Protein AF-A0A7S4DU84-F1 (afdb_monomer_lite)

pLDDT: mean 77.29, std 24.16, range [27.94, 98.75]

Secondary structure (DSSP, 8-state):
----EEE---SS--TT--SS-TTTT-S-BTTBSS-HHHHHHHHHHHH-TTT-S-EEEEE-SSS--HHHHHHHTT-TTEEEEEEEEE-TT-TT--SS----TTEEEEEEETT--HHHHHHHHHHHHHHHHHH--SEEEEEE--TTSTT-TTSTT--SS-SSGGG-----TT--------S-EEEEEEE--

Structure (mmCIF, N/CA/C/O backbone):
data_AF-A0A7S4DU84-F1
#
_entry.id   AF-A0A7S4DU84-F1
#
loop_
_atom_site.group_PDB
_atom_site.id
_atom_site.type_symbol
_atom_site.label_atom_id
_atom_site.label_alt_id
_atom_site.label_comp_id
_atom_site.label_asym_id
_atom_site.label_entity_id
_atom_site.label_seq_id
_atom_site.pdbx_PDB_ins_code
_atom_site.Cartn_x
_atom_site.Cartn_y
_atom_site.Cartn_z
_atom_site.occupancy
_atom_site.B_iso_or_equiv
_atom_site.auth_seq_id
_atom_site.auth_comp_id
_atom_site.auth_asym_id
_atom_site.auth_atom_id
_atom_site.pdbx_PDB_model_num
ATOM 1 N N . SER A 1 1 ? 3.989 0.111 30.554 1.00 46.06 1 SER A N 1
ATOM 2 C CA . SER A 1 1 ? 4.826 0.319 29.357 1.00 46.06 1 SER A CA 1
ATOM 3 C C . SER A 1 1 ? 4.033 -0.153 28.150 1.00 46.06 1 SER A C 1
ATOM 5 O O . SER A 1 1 ? 3.681 -1.321 28.091 1.00 46.06 1 SER A O 1
ATOM 7 N N . GLY A 1 2 ? 3.628 0.756 27.261 1.00 57.88 2 GLY A N 1
ATOM 8 C CA . GLY A 1 2 ? 2.890 0.400 26.045 1.00 57.88 2 GLY A CA 1
ATOM 9 C C . GLY A 1 2 ? 3.852 0.297 24.869 1.00 57.88 2 GLY A C 1
ATOM 10 O O . GLY A 1 2 ? 4.659 1.202 24.670 1.00 57.88 2 GLY A O 1
ATOM 11 N N . VAL A 1 3 ? 3.793 -0.801 24.120 1.00 57.16 3 VAL A N 1
ATOM 12 C CA . VAL A 1 3 ? 4.466 -0.911 22.822 1.00 57.16 3 VAL A CA 1
ATOM 13 C C . VAL A 1 3 ? 3.779 0.066 21.864 1.00 57.16 3 VAL A C 1
ATOM 15 O O . VAL A 1 3 ? 2.562 0.016 21.715 1.00 57.16 3 VAL A O 1
ATOM 18 N N . VAL A 1 4 ? 4.541 0.985 21.266 1.00 82.62 4 VAL A N 1
ATOM 19 C CA . VAL A 1 4 ? 4.014 2.032 20.362 1.00 82.62 4 VAL A CA 1
ATOM 20 C C . VAL A 1 4 ? 4.083 1.637 18.885 1.00 82.62 4 VAL A C 1
ATOM 22 O O . VAL A 1 4 ? 3.390 2.220 18.054 1.00 82.62 4 VAL A O 1
ATOM 25 N N . ASN A 1 5 ? 4.923 0.653 18.563 1.00 82.56 5 ASN A N 1
ATOM 26 C CA . ASN A 1 5 ? 5.099 0.087 17.235 1.00 82.56 5 ASN A CA 1
ATOM 27 C C . ASN A 1 5 ? 5.611 -1.360 17.318 1.00 82.56 5 ASN A C 1
ATOM 29 O O . ASN A 1 5 ? 6.203 -1.762 18.318 1.00 82.56 5 ASN A O 1
ATOM 33 N N . ALA A 1 6 ? 5.375 -2.142 16.269 1.00 86.00 6 ALA A N 1
ATOM 34 C CA . ALA A 1 6 ? 5.849 -3.516 16.148 1.00 86.00 6 ALA A CA 1
ATOM 35 C C . ALA A 1 6 ? 6.381 -3.781 14.738 1.00 86.00 6 ALA A C 1
ATOM 37 O O . ALA A 1 6 ? 5.896 -3.194 13.772 1.00 86.00 6 ALA A O 1
ATOM 38 N N . TYR A 1 7 ? 7.353 -4.686 14.639 1.00 85.06 7 TYR A N 1
ATOM 39 C CA . TYR A 1 7 ? 7.921 -5.174 13.386 1.00 85.06 7 TYR A CA 1
ATOM 40 C C . TYR A 1 7 ? 7.866 -6.704 13.389 1.00 85.06 7 TYR A C 1
ATOM 42 O O . TYR A 1 7 ? 8.205 -7.330 14.396 1.00 85.06 7 TYR A O 1
ATOM 50 N N . CYS A 1 8 ? 7.406 -7.307 12.297 1.00 85.06 8 CYS A N 1
ATOM 51 C CA . CYS A 1 8 ? 7.120 -8.733 12.201 1.00 85.06 8 CYS A CA 1
ATOM 52 C C . CYS A 1 8 ? 7.924 -9.359 11.060 1.00 85.06 8 CYS A C 1
ATOM 54 O O . CYS A 1 8 ? 7.629 -9.128 9.890 1.00 85.06 8 CYS A O 1
ATOM 56 N N . LEU A 1 9 ? 8.910 -10.194 11.412 1.00 86.50 9 LEU A N 1
ATOM 57 C CA . LEU A 1 9 ? 9.727 -10.923 10.439 1.00 86.50 9 LEU A CA 1
ATOM 58 C C . LEU A 1 9 ? 8.984 -12.161 9.918 1.00 86.50 9 LEU A C 1
ATOM 60 O O . LEU A 1 9 ? 9.168 -13.264 10.432 1.00 86.50 9 LEU A O 1
ATOM 64 N N . LEU A 1 10 ? 8.089 -11.973 8.946 1.00 83.12 10 LEU A N 1
ATOM 65 C CA . LEU A 1 10 ? 7.213 -13.032 8.439 1.00 83.12 10 LEU A CA 1
ATOM 66 C C . LEU A 1 10 ? 7.700 -13.603 7.105 1.00 83.12 10 LEU A C 1
ATOM 68 O O . LEU A 1 10 ? 8.100 -12.875 6.201 1.00 83.12 10 LEU A O 1
ATOM 72 N N . ARG A 1 11 ? 7.593 -14.928 6.975 1.00 87.31 11 ARG A N 1
ATOM 73 C CA . ARG A 1 11 ? 7.708 -15.662 5.712 1.00 87.31 11 ARG A CA 1
ATOM 74 C C . ARG A 1 11 ? 6.687 -16.807 5.731 1.00 87.31 11 ARG A C 1
ATOM 76 O O . ARG A 1 11 ? 6.665 -17.536 6.725 1.00 87.31 11 ARG A O 1
ATOM 83 N N . PRO A 1 12 ? 5.874 -17.009 4.677 1.00 89.38 12 PRO A N 1
ATOM 84 C CA . PRO A 1 12 ? 5.869 -16.320 3.371 1.00 89.38 12 PRO A CA 1
ATOM 85 C C . PRO A 1 12 ? 5.364 -14.852 3.400 1.00 89.38 12 PRO A C 1
ATOM 87 O O . PRO A 1 12 ? 4.722 -14.465 4.382 1.00 89.38 12 PRO A O 1
ATOM 90 N N . PRO A 1 13 ? 5.660 -14.037 2.356 1.00 91.38 13 PRO A N 1
ATOM 91 C CA . PRO A 1 13 ? 5.109 -12.682 2.179 1.00 91.38 13 PRO A CA 1
ATOM 92 C C . PRO A 1 13 ? 3.599 -12.711 1.871 1.00 91.38 13 PRO A C 1
ATOM 94 O O . PRO A 1 13 ? 2.999 -13.789 1.819 1.00 91.38 13 PRO A O 1
ATOM 97 N N . GLY A 1 14 ? 2.972 -11.538 1.695 1.00 92.75 14 GLY A N 1
ATOM 98 C CA . GLY A 1 14 ? 1.516 -11.446 1.559 1.00 92.75 14 GLY A CA 1
ATOM 99 C C . GLY A 1 14 ? 0.909 -10.454 0.563 1.00 92.75 14 GLY A C 1
ATOM 100 O O . GLY A 1 14 ? -0.208 -10.708 0.122 1.00 92.75 14 GLY A O 1
ATOM 101 N N . HIS A 1 15 ? 1.565 -9.354 0.184 1.00 94.31 15 HIS A N 1
ATOM 102 C CA . HIS A 1 15 ? 0.877 -8.246 -0.513 1.00 94.31 15 HIS A CA 1
ATOM 103 C C . HIS A 1 15 ? 0.336 -8.555 -1.933 1.00 94.31 15 HIS A C 1
ATOM 105 O O . HIS A 1 15 ? -0.503 -7.811 -2.443 1.00 94.31 15 HIS A O 1
ATOM 111 N N . HIS A 1 16 ? 0.743 -9.673 -2.546 1.00 93.56 16 HIS A N 1
ATOM 112 C CA . HIS A 1 16 ? 0.217 -10.153 -3.831 1.00 93.56 16 HIS A CA 1
ATOM 113 C C . HIS A 1 16 ? -0.979 -11.109 -3.701 1.00 93.56 16 HIS A C 1
ATOM 115 O O . HIS A 1 16 ? -1.623 -11.415 -4.703 1.00 93.56 16 HIS A O 1
ATOM 121 N N . ALA A 1 17 ? -1.285 -11.601 -2.495 1.00 93.44 17 ALA A N 1
ATOM 122 C CA . ALA A 1 17 ? -2.428 -12.482 -2.271 1.00 93.44 17 ALA A CA 1
ATOM 123 C C . ALA A 1 17 ? -3.723 -11.655 -2.210 1.00 93.44 17 ALA A C 1
ATOM 125 O O . ALA A 1 17 ? -3.859 -10.761 -1.369 1.00 93.44 17 ALA A O 1
ATOM 126 N N . GLY A 1 18 ? -4.659 -11.959 -3.106 1.00 90.81 18 GLY A N 1
ATOM 127 C CA . GLY A 1 18 ? -5.955 -11.298 -3.247 1.00 90.81 18 GLY A CA 1
ATOM 128 C C . GLY A 1 18 ? -7.034 -12.310 -3.649 1.00 90.81 18 GLY A C 1
ATOM 129 O O . GLY A 1 18 ? -6.699 -13.422 -4.052 1.00 90.81 18 GLY A O 1
ATOM 130 N N . PRO A 1 19 ? -8.326 -11.978 -3.495 1.00 87.44 19 PRO A N 1
ATOM 131 C CA . PRO A 1 19 ? -9.419 -12.939 -3.632 1.00 87.44 19 PRO A CA 1
ATOM 132 C C . PRO A 1 19 ? -9.608 -13.532 -5.034 1.00 87.44 19 PRO A C 1
ATOM 134 O O . PRO A 1 19 ? -10.145 -14.629 -5.112 1.00 87.44 19 PRO A O 1
ATOM 137 N N . ASN A 1 20 ? -9.221 -12.843 -6.114 1.00 82.25 20 ASN A N 1
ATOM 138 C CA . ASN A 1 20 ? -9.364 -13.363 -7.484 1.00 82.25 20 ASN A CA 1
ATOM 139 C C . ASN A 1 20 ? -8.067 -13.285 -8.296 1.00 82.25 20 ASN A C 1
ATOM 141 O O . ASN A 1 20 ? -8.040 -13.683 -9.463 1.00 82.25 20 ASN A O 1
ATOM 145 N N . GLY A 1 21 ? -6.987 -12.748 -7.724 1.00 71.75 21 GLY A N 1
ATOM 146 C CA . GLY A 1 21 ? -5.683 -12.807 -8.358 1.00 71.75 21 GLY A CA 1
ATOM 147 C C . GLY A 1 21 ? -5.603 -12.015 -9.663 1.00 71.75 21 GLY A C 1
ATOM 148 O O . GLY A 1 21 ? -5.228 -12.561 -10.703 1.00 71.75 21 GLY A O 1
ATOM 149 N N . ARG A 1 22 ? -5.910 -10.718 -9.606 1.00 66.38 22 ARG A N 1
ATOM 150 C CA . ARG A 1 22 ? -6.126 -9.821 -10.762 1.00 66.38 22 ARG A CA 1
ATOM 151 C C . ARG A 1 22 ? -5.142 -9.873 -11.934 1.00 66.38 22 ARG A C 1
ATOM 153 O O . ARG A 1 22 ? -5.538 -9.517 -13.035 1.00 66.38 22 ARG A O 1
ATOM 160 N N . VAL A 1 23 ? -3.898 -10.297 -11.733 1.00 63.94 23 VAL A N 1
ATOM 161 C CA . VAL A 1 23 ? -2.887 -10.296 -12.803 1.00 63.94 23 VAL A CA 1
ATOM 162 C C . VAL A 1 23 ? -2.821 -11.624 -13.568 1.00 63.94 23 VAL A C 1
ATOM 164 O O . VAL A 1 23 ? -2.563 -11.629 -14.767 1.00 63.94 23 VAL A O 1
ATOM 167 N N . TRP A 1 24 ? -3.111 -12.753 -12.913 1.00 66.06 24 TRP A N 1
ATOM 168 C CA . TRP A 1 24 ? -2.896 -14.091 -13.488 1.00 66.06 24 TRP A CA 1
ATOM 169 C C . TRP A 1 24 ? -4.034 -15.091 -13.230 1.00 66.06 24 TRP A C 1
ATOM 171 O O . TRP A 1 24 ? -3.898 -16.267 -13.558 1.00 66.06 24 TRP A O 1
ATOM 181 N N . GLY A 1 25 ? -5.153 -14.651 -12.645 1.00 65.62 25 GLY A N 1
ATOM 182 C CA . GLY A 1 25 ? -6.336 -15.485 -12.395 1.00 65.62 25 GLY A CA 1
ATOM 183 C C . GLY A 1 25 ? -6.134 -16.597 -11.360 1.00 65.62 25 GLY A C 1
ATOM 184 O O . GLY A 1 25 ? -6.908 -17.550 -11.339 1.00 65.62 25 GLY A O 1
ATOM 185 N N . GLY A 1 26 ? -5.081 -16.509 -10.539 1.00 66.75 26 GLY A N 1
ATOM 186 C CA . GLY A 1 26 ? -4.826 -17.420 -9.422 1.00 66.75 26 GLY A CA 1
ATOM 187 C C . GLY A 1 26 ? -4.838 -16.688 -8.082 1.00 66.75 26 GLY A C 1
ATOM 188 O O . GLY A 1 26 ? -4.190 -15.649 -7.955 1.00 66.75 26 GLY A O 1
ATOM 189 N N . ASP A 1 27 ? -5.516 -17.264 -7.087 1.00 68.19 27 ASP A N 1
ATOM 190 C CA . ASP A 1 27 ? -5.737 -16.696 -5.740 1.00 68.19 27 ASP A CA 1
ATOM 191 C C . ASP A 1 27 ? -4.438 -16.426 -4.945 1.00 68.19 27 ASP A C 1
ATOM 193 O O . ASP A 1 27 ? -4.426 -15.692 -3.957 1.00 68.19 27 ASP A O 1
ATOM 197 N N . THR A 1 28 ? -3.315 -17.009 -5.377 1.00 75.69 28 THR A N 1
ATOM 198 C CA . THR A 1 28 ? -1.980 -16.812 -4.790 1.00 75.69 28 THR A CA 1
ATOM 199 C C . THR A 1 28 ? -0.978 -16.423 -5.867 1.00 75.69 28 THR A C 1
ATOM 201 O O . THR A 1 28 ? -0.880 -17.110 -6.886 1.00 75.69 28 THR A O 1
ATOM 204 N N . GLN A 1 29 ? -0.201 -15.360 -5.644 1.00 81.75 29 GLN A N 1
ATOM 205 C CA . GLN A 1 29 ? 0.777 -14.835 -6.609 1.00 81.75 29 GLN A CA 1
ATOM 206 C C . GLN A 1 29 ? 2.022 -14.309 -5.897 1.00 81.75 29 GLN A C 1
ATOM 208 O O . GLN A 1 29 ? 1.976 -14.059 -4.696 1.00 81.75 29 GLN A O 1
ATOM 213 N N . GLY A 1 30 ? 3.144 -14.163 -6.612 1.00 83.44 30 GLY A N 1
ATOM 214 C CA . GLY A 1 30 ? 4.368 -13.547 -6.076 1.00 83.44 30 GLY A CA 1
ATOM 215 C C . GLY A 1 30 ? 4.815 -14.121 -4.726 1.00 83.44 30 GLY A C 1
ATOM 216 O O . GLY A 1 30 ? 5.081 -13.378 -3.789 1.00 83.44 30 GLY A O 1
ATOM 217 N N . PHE A 1 31 ? 4.803 -15.453 -4.589 1.00 88.12 31 PHE A N 1
ATOM 218 C CA . PHE A 1 31 ? 5.150 -16.180 -3.353 1.00 88.12 31 PHE A CA 1
ATOM 219 C C . PHE A 1 31 ? 4.231 -15.925 -2.138 1.00 88.12 31 PHE A C 1
ATOM 221 O O . PHE A 1 31 ? 4.517 -16.411 -1.041 1.00 88.12 31 PHE A O 1
ATOM 228 N N . CYS A 1 32 ? 3.125 -15.202 -2.324 1.00 90.31 32 CYS A N 1
ATOM 229 C CA . CYS A 1 32 ? 2.172 -14.847 -1.281 1.00 90.31 32 CYS A CA 1
ATOM 230 C C . CYS A 1 32 ? 1.018 -15.857 -1.222 1.00 90.31 32 CYS A C 1
ATOM 232 O O . CYS A 1 32 ? 0.275 -16.012 -2.190 1.00 90.31 32 CYS A O 1
ATOM 234 N N . PHE A 1 33 ? 0.840 -16.504 -0.067 1.00 89.31 33 PHE A N 1
ATOM 235 C CA . PHE A 1 33 ? -0.276 -17.434 0.185 1.00 89.31 33 PHE A CA 1
ATOM 236 C C . PHE A 1 33 ? -1.432 -16.768 0.935 1.00 89.31 33 PHE A C 1
ATOM 238 O O . PHE A 1 33 ? -2.595 -17.055 0.676 1.00 89.31 33 PHE A O 1
ATOM 245 N N . PHE A 1 34 ? -1.103 -15.873 1.866 1.00 91.88 34 PHE A N 1
ATOM 246 C CA . PHE A 1 34 ? -2.058 -15.095 2.645 1.00 91.88 34 PHE A CA 1
ATOM 247 C C . PHE A 1 34 ? -1.588 -13.652 2.707 1.00 91.88 34 PHE A C 1
ATOM 249 O O . PHE A 1 34 ? -0.398 -13.395 2.875 1.00 91.88 34 PHE A O 1
ATOM 256 N N . ASN A 1 35 ? -2.519 -12.704 2.645 1.00 94.69 35 ASN A N 1
ATOM 257 C CA . ASN A 1 35 ? -2.175 -11.298 2.777 1.00 94.69 35 ASN A CA 1
ATOM 258 C C . ASN A 1 35 ? -2.037 -10.912 4.257 1.00 94.69 35 ASN A C 1
ATOM 260 O O . ASN A 1 35 ? -3.003 -10.505 4.903 1.00 94.69 35 ASN A O 1
ATOM 264 N N . ASN A 1 36 ? -0.825 -11.081 4.798 1.00 95.12 36 ASN A N 1
ATOM 265 C CA . ASN A 1 36 ? -0.501 -10.845 6.211 1.00 95.12 36 ASN A CA 1
ATOM 266 C C . ASN A 1 36 ? -0.986 -9.472 6.705 1.00 95.12 36 ASN A C 1
ATOM 268 O O . ASN A 1 36 ? -1.620 -9.371 7.758 1.00 95.12 36 ASN A O 1
ATOM 272 N N . VAL A 1 37 ? -0.706 -8.419 5.931 1.00 96.69 37 VAL A N 1
ATOM 273 C CA . VAL A 1 37 ? -1.043 -7.038 6.293 1.00 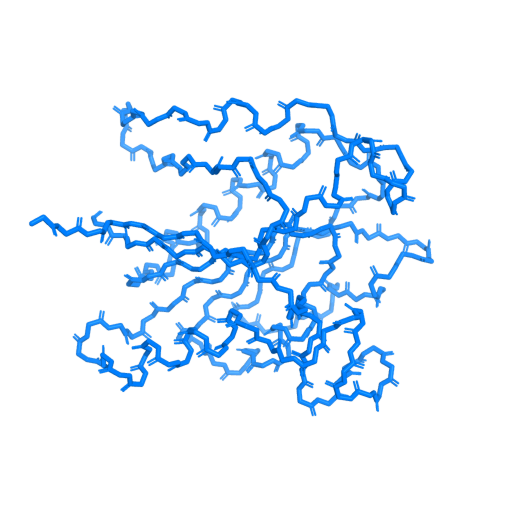96.69 37 VAL A CA 1
ATOM 274 C C . VAL A 1 37 ? -2.546 -6.792 6.191 1.00 96.69 37 VAL A C 1
ATOM 276 O O . VAL A 1 37 ? -3.126 -6.229 7.120 1.00 96.69 37 VAL A O 1
ATOM 279 N N . ALA A 1 38 ? -3.207 -7.276 5.136 1.00 96.62 38 ALA A N 1
ATOM 280 C CA . ALA A 1 38 ? -4.656 -7.145 5.010 1.00 96.62 38 ALA A CA 1
ATOM 281 C C . ALA A 1 38 ? -5.407 -7.868 6.140 1.00 96.62 38 ALA A C 1
ATOM 283 O O . ALA A 1 38 ? -6.341 -7.313 6.725 1.00 96.62 38 ALA A O 1
ATOM 284 N N . ILE A 1 39 ? -4.966 -9.078 6.501 1.00 97.12 39 ILE A N 1
ATOM 285 C CA . ILE A 1 39 ? -5.522 -9.843 7.625 1.00 97.12 39 ILE A CA 1
ATOM 286 C C . ILE A 1 39 ? -5.339 -9.070 8.933 1.00 97.12 39 ILE A C 1
ATOM 288 O O . ILE A 1 39 ? -6.296 -8.934 9.696 1.00 97.12 39 ILE A O 1
ATOM 292 N N . ALA A 1 40 ? -4.146 -8.526 9.189 1.00 97.25 40 ALA A N 1
ATOM 293 C CA . ALA A 1 40 ? -3.878 -7.745 10.394 1.00 97.25 40 ALA A CA 1
ATOM 294 C C . ALA A 1 40 ? -4.748 -6.478 10.470 1.00 97.25 40 ALA A C 1
ATOM 296 O O . ALA A 1 40 ? -5.316 -6.193 11.527 1.00 97.25 40 ALA A O 1
ATOM 297 N N . ALA A 1 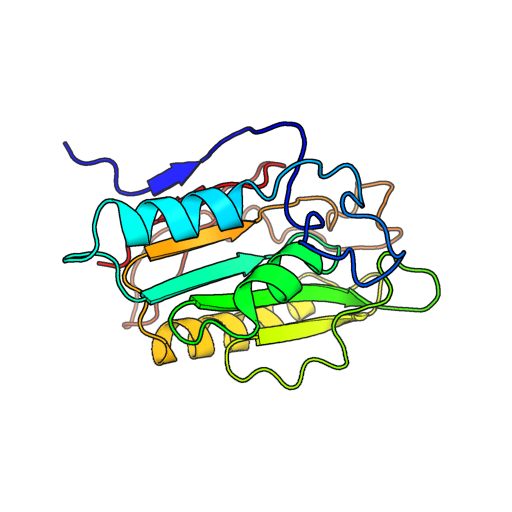41 ? -4.913 -5.765 9.353 1.00 97.56 41 ALA A N 1
ATOM 298 C CA . ALA A 1 41 ? -5.761 -4.582 9.255 1.00 97.56 41 ALA A CA 1
ATOM 299 C C . ALA A 1 41 ? -7.231 -4.902 9.565 1.00 97.56 41 ALA A C 1
ATOM 301 O O . ALA A 1 41 ? -7.810 -4.317 10.487 1.00 97.56 41 ALA A O 1
ATOM 302 N N . LYS A 1 42 ? -7.824 -5.888 8.875 1.00 97.75 42 LYS A N 1
ATOM 303 C CA . LYS A 1 42 ? -9.215 -6.300 9.134 1.00 97.75 42 LYS A CA 1
ATOM 304 C C . LYS A 1 42 ? -9.390 -6.841 10.550 1.00 97.75 42 LYS A C 1
ATOM 306 O O . LYS A 1 42 ? -10.392 -6.530 11.193 1.00 97.75 42 LYS A O 1
ATOM 311 N N . TYR A 1 43 ? -8.424 -7.604 11.065 1.00 98.00 43 TYR A N 1
ATOM 312 C CA . TYR A 1 43 ? -8.469 -8.104 12.437 1.00 98.00 43 TYR A CA 1
ATOM 313 C C . TYR A 1 43 ? -8.462 -6.963 13.458 1.00 98.00 43 TYR A C 1
ATOM 315 O O . TYR A 1 43 ? -9.252 -6.991 14.400 1.00 98.00 43 TYR A O 1
ATOM 323 N N . ALA A 1 44 ? -7.622 -5.942 13.273 1.00 96.38 44 ALA A N 1
ATOM 324 C CA . ALA A 1 44 ? -7.561 -4.789 14.166 1.00 96.38 44 ALA A CA 1
ATOM 325 C C . ALA A 1 44 ? -8.893 -4.020 14.202 1.00 96.38 44 ALA A C 1
ATOM 327 O O . ALA A 1 44 ? -9.407 -3.747 15.290 1.00 96.38 44 ALA A O 1
ATOM 328 N N . MET A 1 45 ? -9.487 -3.756 13.032 1.00 97.62 45 MET A N 1
ATOM 329 C CA . MET A 1 45 ? -10.805 -3.118 12.913 1.00 97.62 45 MET A CA 1
ATOM 330 C C . MET A 1 45 ? -11.906 -3.960 13.571 1.00 97.62 45 MET A C 1
ATOM 332 O O . MET A 1 45 ? -12.714 -3.449 14.342 1.00 97.62 45 MET A O 1
ATOM 336 N N . TYR A 1 46 ? -11.910 -5.274 13.324 1.00 98.12 46 TYR A N 1
ATOM 337 C CA . TYR A 1 46 ? -12.890 -6.200 13.898 1.00 98.12 46 TYR A CA 1
ATOM 338 C C . TYR A 1 46 ? -12.765 -6.325 15.422 1.00 98.12 46 TYR A C 1
ATOM 340 O O . TYR A 1 46 ? -13.763 -6.341 16.143 1.00 98.12 46 TYR A O 1
ATOM 348 N N . ARG A 1 47 ? -11.536 -6.433 15.934 1.00 98.12 47 ARG A N 1
ATOM 349 C CA . ARG A 1 47 ? -11.264 -6.706 17.350 1.00 98.12 47 ARG A CA 1
ATOM 350 C C . ARG A 1 47 ? -11.408 -5.467 18.231 1.00 98.12 47 ARG A C 1
ATOM 352 O O . ARG A 1 47 ? -11.693 -5.618 19.427 1.00 98.12 47 ARG A O 1
ATOM 359 N N . TYR A 1 48 ? -11.186 -4.278 17.669 1.00 96.75 48 TYR A N 1
ATOM 360 C CA . TYR A 1 48 ? -11.189 -2.999 18.383 1.00 96.75 48 TYR A CA 1
ATOM 361 C C . TYR A 1 48 ? -12.032 -1.919 17.675 1.00 96.75 48 TYR A C 1
ATOM 363 O O . TYR A 1 48 ? -11.544 -0.804 17.480 1.00 96.75 48 TYR A O 1
ATOM 371 N N . PRO A 1 49 ? -13.311 -2.175 17.351 1.00 96.69 49 PRO A N 1
ATOM 372 C CA . PRO A 1 49 ? -14.112 -1.295 16.492 1.00 96.69 49 PRO A CA 1
ATOM 373 C C . PRO A 1 49 ? -14.399 0.083 17.110 1.00 96.69 49 PRO A C 1
ATOM 375 O O . PRO A 1 49 ? -14.696 1.040 16.403 1.00 96.69 49 PRO A O 1
ATOM 378 N N . GLN A 1 50 ? -14.291 0.224 18.438 1.00 96.56 50 GLN A N 1
ATOM 379 C CA . GLN A 1 50 ? -14.432 1.517 19.121 1.00 96.56 50 GLN A CA 1
ATOM 380 C C . GLN A 1 50 ? -13.170 2.390 19.034 1.00 96.56 50 GLN A C 1
ATOM 382 O O . GLN A 1 50 ? -13.223 3.562 19.398 1.00 96.56 50 GLN A O 1
ATOM 387 N N . ARG A 1 51 ? -12.029 1.822 18.621 1.00 95.38 51 ARG A N 1
ATOM 388 C CA . ARG A 1 51 ? -10.721 2.500 18.578 1.00 95.38 51 ARG A CA 1
ATOM 389 C C . ARG A 1 51 ? -10.104 2.540 17.188 1.00 95.38 51 ARG A C 1
ATOM 391 O O . ARG A 1 51 ? -9.336 3.448 16.924 1.00 95.38 51 ARG A O 1
ATOM 398 N N . ILE A 1 52 ? -10.398 1.549 16.352 1.00 97.44 52 ILE A N 1
ATOM 399 C CA . ILE A 1 52 ? -9.819 1.388 15.022 1.00 97.44 52 ILE A CA 1
ATOM 400 C C . ILE A 1 52 ? -10.976 1.286 14.038 1.00 97.44 52 ILE A C 1
ATOM 402 O O . ILE A 1 52 ? -11.610 0.240 13.912 1.00 97.44 52 ILE A O 1
ATOM 406 N N . ARG A 1 53 ? -11.266 2.406 13.382 1.00 97.31 53 ARG A N 1
ATOM 407 C CA . ARG A 1 53 ? -12.272 2.534 12.328 1.00 97.31 53 ARG A CA 1
ATOM 408 C C . ARG A 1 53 ? -11.634 2.856 10.992 1.00 97.31 53 ARG A C 1
ATOM 410 O O . ARG A 1 53 ? -12.130 2.369 9.995 1.00 97.31 53 ARG A O 1
ATOM 417 N N . ARG A 1 54 ? -10.548 3.632 10.970 1.00 97.69 54 ARG A N 1
ATOM 418 C CA . ARG A 1 54 ? -9.807 3.949 9.746 1.00 97.69 54 ARG A CA 1
ATOM 419 C C . ARG A 1 54 ? -8.400 3.393 9.807 1.00 97.69 54 ARG A C 1
ATOM 421 O O . ARG A 1 54 ? -7.685 3.600 10.785 1.00 97.69 54 ARG A O 1
ATOM 428 N N . VAL A 1 55 ? -7.987 2.723 8.743 1.00 98.31 55 VAL A N 1
ATOM 429 C CA . VAL A 1 55 ? -6.650 2.137 8.614 1.00 98.31 55 VAL A CA 1
ATOM 430 C C . VAL A 1 55 ? -5.955 2.747 7.405 1.00 98.31 55 VAL A C 1
ATOM 432 O O . VAL A 1 55 ? -6.600 3.020 6.397 1.00 98.31 55 VAL A O 1
ATOM 435 N N . ALA A 1 56 ? -4.644 2.955 7.497 1.00 98.38 56 ALA A N 1
ATOM 436 C CA . ALA A 1 56 ? -3.810 3.160 6.319 1.00 98.38 56 ALA A CA 1
ATOM 437 C C . ALA A 1 56 ? -2.831 1.995 6.166 1.00 98.38 56 ALA A C 1
ATOM 439 O O . ALA A 1 56 ? -2.229 1.550 7.143 1.00 98.38 56 ALA A O 1
ATOM 440 N N . ILE A 1 57 ? -2.667 1.516 4.940 1.00 98.38 57 ILE A N 1
ATOM 441 C CA . ILE A 1 57 ? -1.661 0.540 4.545 1.00 98.38 57 ILE A CA 1
ATOM 442 C C . ILE A 1 57 ? -0.740 1.237 3.552 1.00 98.38 57 ILE A C 1
ATOM 444 O O . ILE A 1 57 ? -1.188 1.654 2.485 1.00 98.38 57 ILE A O 1
ATOM 448 N N . PHE A 1 58 ? 0.531 1.379 3.912 1.00 97.62 58 PHE A N 1
ATOM 449 C CA . PHE A 1 58 ? 1.553 1.899 3.013 1.00 97.62 58 PHE A CA 1
ATOM 450 C C . PHE A 1 58 ? 2.496 0.770 2.597 1.00 97.62 58 PHE A C 1
ATOM 452 O O . PHE A 1 58 ? 3.149 0.142 3.430 1.00 97.62 58 PHE A O 1
ATOM 459 N N . ASP A 1 59 ? 2.527 0.506 1.300 1.00 96.19 59 ASP A N 1
ATOM 460 C CA . ASP A 1 59 ? 3.344 -0.507 0.658 1.00 96.19 59 ASP A CA 1
ATOM 461 C C . ASP A 1 59 ? 4.484 0.158 -0.116 1.00 96.19 59 ASP A C 1
ATOM 463 O O . ASP A 1 59 ? 4.254 0.972 -1.013 1.00 96.19 59 ASP A O 1
ATOM 467 N N . PHE A 1 60 ? 5.711 -0.158 0.284 1.00 91.50 60 PHE A N 1
ATOM 468 C CA . PHE A 1 60 ? 6.931 0.276 -0.395 1.00 91.50 60 PHE A CA 1
ATOM 469 C C . PHE A 1 60 ? 7.803 -0.913 -0.809 1.00 91.50 60 PHE A C 1
ATOM 471 O O . PHE A 1 60 ? 8.991 -0.745 -1.088 1.00 91.50 60 PHE A O 1
ATOM 478 N N . ASP A 1 61 ? 7.220 -2.115 -0.849 1.00 91.06 61 ASP A N 1
ATOM 479 C CA . ASP A 1 61 ? 7.772 -3.187 -1.665 1.00 91.06 61 ASP A CA 1
ATOM 480 C C . ASP A 1 61 ? 7.877 -2.706 -3.119 1.00 91.06 61 ASP A C 1
ATOM 482 O O . ASP A 1 61 ? 7.050 -1.932 -3.605 1.00 91.06 61 ASP A O 1
ATOM 486 N N . VAL A 1 62 ? 8.927 -3.134 -3.815 1.00 89.19 62 VAL A N 1
ATOM 487 C CA . VAL A 1 62 ? 9.188 -2.666 -5.176 1.00 89.19 62 VAL A CA 1
ATOM 488 C C . VAL A 1 62 ? 8.106 -3.108 -6.159 1.00 89.19 62 VAL A C 1
ATOM 490 O O . VAL A 1 62 ? 7.902 -2.454 -7.181 1.00 89.19 62 VAL A O 1
ATOM 493 N N . HIS A 1 63 ? 7.409 -4.204 -5.862 1.00 91.81 63 HIS A N 1
ATOM 494 C CA . HIS A 1 63 ? 6.313 -4.700 -6.674 1.00 91.81 63 HIS A CA 1
ATOM 495 C C . HIS A 1 63 ? 4.992 -4.092 -6.216 1.00 91.81 63 HIS A C 1
ATOM 497 O O . HIS A 1 63 ? 4.740 -3.905 -5.026 1.00 91.81 63 HIS A O 1
ATOM 503 N N . HIS A 1 64 ? 4.090 -3.851 -7.165 1.00 94.81 64 HIS A N 1
ATOM 504 C CA . HIS A 1 64 ? 2.743 -3.417 -6.825 1.00 94.81 64 HIS A CA 1
ATOM 505 C C . HIS A 1 64 ? 2.046 -4.452 -5.921 1.00 94.81 64 HIS A C 1
ATOM 507 O O . HIS A 1 64 ? 1.910 -5.619 -6.296 1.00 94.81 64 HIS A O 1
ATOM 513 N N . GLY A 1 65 ? 1.547 -4.011 -4.762 1.00 95.44 65 GLY A N 1
ATOM 514 C CA . GLY A 1 65 ? 0.744 -4.810 -3.830 1.00 95.44 65 GLY A CA 1
ATOM 515 C C . GLY A 1 65 ? -0.677 -5.096 -4.333 1.00 95.44 65 GLY A C 1
ATOM 516 O O . GLY A 1 65 ? -1.659 -4.795 -3.653 1.00 95.44 65 GLY A O 1
ATOM 517 N N . ASN A 1 66 ? -0.794 -5.692 -5.523 1.00 94.75 66 ASN A N 1
ATOM 518 C CA . ASN A 1 66 ? -2.047 -5.916 -6.249 1.00 94.75 66 ASN A CA 1
ATOM 519 C C . ASN A 1 66 ? -3.089 -6.727 -5.464 1.00 94.75 66 ASN A C 1
ATOM 521 O O . ASN A 1 66 ? -4.288 -6.532 -5.653 1.00 94.75 66 ASN A O 1
ATOM 525 N N . GLY A 1 67 ? -2.652 -7.632 -4.583 1.00 95.12 67 GLY A N 1
ATOM 526 C CA . GLY A 1 67 ? -3.558 -8.399 -3.730 1.00 95.12 67 GLY A CA 1
ATOM 527 C C . GLY A 1 67 ? -4.181 -7.531 -2.639 1.00 95.12 67 GLY A C 1
ATOM 528 O O . GLY A 1 67 ? -5.374 -7.629 -2.364 1.00 95.12 67 GLY A O 1
ATOM 529 N N . THR A 1 68 ? -3.389 -6.632 -2.052 1.00 96.69 68 THR A N 1
ATOM 530 C CA . THR A 1 68 ? -3.880 -5.655 -1.071 1.00 96.69 68 THR A CA 1
ATOM 531 C C . THR A 1 68 ? -4.852 -4.670 -1.714 1.00 96.69 68 THR A C 1
ATOM 533 O O . THR A 1 68 ? -5.913 -4.423 -1.141 1.00 96.69 68 THR A O 1
ATOM 536 N N . GLU A 1 69 ? -4.544 -4.164 -2.914 1.00 96.50 69 GLU A N 1
ATOM 537 C CA . GLU A 1 69 ? -5.483 -3.332 -3.676 1.00 96.50 69 GLU A CA 1
ATOM 538 C C . GLU A 1 69 ? -6.815 -4.061 -3.880 1.00 96.50 69 GLU A C 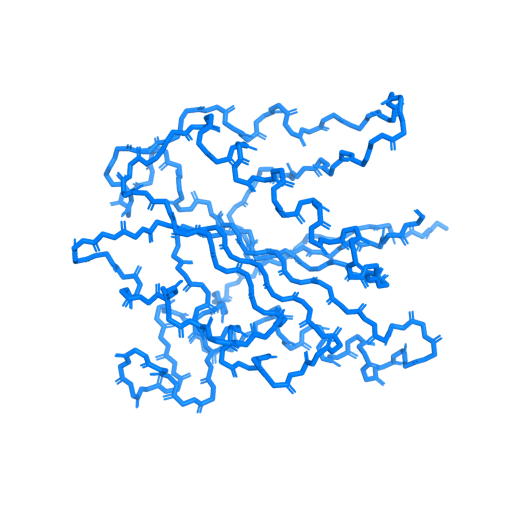1
ATOM 540 O O . GLU A 1 69 ? -7.872 -3.535 -3.533 1.00 96.50 69 GLU A O 1
ATOM 545 N N . GLU A 1 70 ? -6.768 -5.295 -4.387 1.00 94.25 70 GLU A N 1
ATOM 546 C CA . GLU A 1 70 ? -7.966 -6.082 -4.671 1.00 94.25 70 GLU A CA 1
ATOM 547 C C . GLU A 1 70 ? -8.855 -6.274 -3.434 1.00 94.25 70 GLU A C 1
ATOM 549 O O . GLU A 1 70 ? -10.079 -6.188 -3.530 1.00 94.25 70 GLU A O 1
ATOM 554 N N . ILE A 1 71 ? -8.252 -6.510 -2.265 1.00 96.00 71 ILE A N 1
ATOM 555 C CA . ILE A 1 71 ? -8.987 -6.702 -1.010 1.00 96.00 71 ILE A CA 1
ATOM 556 C C . ILE A 1 71 ? -9.708 -5.420 -0.573 1.00 96.00 71 ILE A C 1
ATOM 558 O O . ILE A 1 71 ? -10.820 -5.499 -0.047 1.00 96.00 71 ILE A O 1
ATOM 562 N N . PHE A 1 72 ? -9.083 -4.252 -0.748 1.00 97.81 72 PHE A N 1
ATOM 563 C CA . PHE A 1 72 ? -9.540 -3.010 -0.119 1.00 97.81 72 PHE A CA 1
ATOM 564 C C . PHE A 1 72 ? -10.166 -1.992 -1.064 1.00 97.81 72 PHE A C 1
ATOM 566 O O . PHE A 1 72 ? -10.755 -1.037 -0.577 1.00 97.81 72 PHE A O 1
ATOM 573 N N . MET A 1 73 ? -10.130 -2.172 -2.383 1.00 95.94 73 MET A N 1
ATOM 574 C CA . MET A 1 73 ? -10.630 -1.186 -3.361 1.00 95.94 73 MET A CA 1
ATOM 575 C C . MET A 1 73 ? -12.112 -0.767 -3.218 1.00 95.94 73 MET A C 1
ATOM 577 O O . MET A 1 73 ? -12.578 0.136 -3.912 1.00 95.94 73 MET A O 1
ATOM 581 N N . HIS A 1 74 ? -12.881 -1.453 -2.372 1.00 96.06 74 HIS A N 1
ATOM 582 C CA . HIS A 1 74 ? -14.284 -1.155 -2.075 1.00 96.06 74 HIS A CA 1
ATOM 583 C C . HIS A 1 74 ? -14.533 -0.839 -0.587 1.00 96.06 74 HIS A C 1
ATOM 585 O O . HIS A 1 74 ? -15.684 -0.738 -0.168 1.00 96.06 74 HIS A O 1
ATOM 591 N N . ASP A 1 75 ? -13.475 -0.698 0.214 1.00 97.56 75 ASP A N 1
ATOM 592 C CA . ASP A 1 75 ? -13.516 -0.437 1.654 1.00 97.56 75 ASP A CA 1
ATOM 593 C C . ASP A 1 75 ? -12.907 0.947 1.945 1.00 97.56 75 ASP A C 1
ATOM 595 O O . ASP A 1 75 ? -11.709 1.083 2.191 1.00 97.56 75 ASP A O 1
ATOM 599 N N . ASP A 1 76 ? -13.738 1.995 1.891 1.00 97.19 76 ASP A N 1
ATOM 600 C CA . ASP A 1 76 ? -13.308 3.394 2.064 1.00 97.19 76 ASP A CA 1
ATOM 601 C C . ASP A 1 76 ? -12.730 3.699 3.465 1.00 97.19 76 ASP A C 1
ATOM 603 O O . ASP A 1 76 ? -12.093 4.737 3.653 1.00 97.19 76 ASP A O 1
ATOM 607 N N . ASP A 1 77 ? -12.920 2.815 4.450 1.00 98.25 77 ASP A N 1
ATOM 608 C CA . ASP A 1 77 ? -12.299 2.934 5.774 1.00 98.25 77 ASP A CA 1
ATOM 609 C C . ASP A 1 77 ? -10.800 2.563 5.746 1.00 98.25 77 ASP A C 1
ATOM 611 O O . ASP A 1 77 ? -10.041 2.909 6.662 1.00 98.25 77 ASP A O 1
ATOM 615 N N . VAL A 1 78 ? -10.334 1.912 4.676 1.00 98.62 78 VAL A N 1
ATOM 616 C CA . VAL A 1 78 ? -8.937 1.515 4.487 1.00 98.62 78 VAL A CA 1
ATOM 617 C C . VAL A 1 78 ? -8.320 2.282 3.326 1.00 98.62 78 VAL A C 1
ATOM 619 O O . VAL A 1 78 ? -8.689 2.092 2.176 1.00 98.62 78 VAL A O 1
ATOM 622 N N . LEU A 1 79 ? -7.331 3.124 3.617 1.00 98.75 79 LEU A N 1
ATOM 623 C CA . LEU A 1 79 ? -6.491 3.754 2.602 1.00 98.75 79 LEU A CA 1
ATOM 624 C C . LEU A 1 79 ? -5.331 2.817 2.263 1.00 98.75 79 LEU A C 1
ATOM 626 O O . LEU A 1 79 ? -4.536 2.500 3.145 1.00 98.75 79 LEU A O 1
ATOM 630 N N . PHE A 1 80 ? -5.197 2.419 1.002 1.00 98.50 80 PHE A N 1
ATOM 631 C CA . PHE A 1 80 ? -4.022 1.708 0.501 1.00 98.50 80 PHE A CA 1
ATOM 632 C C . PHE A 1 80 ? -3.190 2.635 -0.380 1.00 98.50 80 PHE A C 1
ATOM 634 O O . PHE A 1 80 ? -3.718 3.319 -1.256 1.00 98.50 80 PHE A O 1
ATOM 641 N N . ILE A 1 81 ? -1.884 2.673 -0.134 1.00 98.38 81 ILE A N 1
ATOM 642 C CA . ILE A 1 81 ? -0.931 3.444 -0.926 1.00 98.38 81 ILE A CA 1
ATOM 643 C C . ILE A 1 81 ? 0.220 2.523 -1.297 1.00 98.38 81 ILE A C 1
ATOM 645 O O . ILE A 1 81 ? 0.798 1.907 -0.404 1.00 98.38 81 ILE A O 1
ATOM 649 N N . SER A 1 82 ? 0.582 2.469 -2.575 1.00 97.38 82 SER A N 1
ATOM 650 C CA . SER A 1 82 ? 1.730 1.700 -3.048 1.00 97.38 82 SER A CA 1
ATOM 651 C C . SER A 1 82 ? 2.659 2.583 -3.872 1.00 97.38 82 SER A C 1
ATOM 653 O O . SER A 1 82 ? 2.229 3.163 -4.868 1.00 97.38 82 SER A O 1
ATOM 655 N N . ILE A 1 83 ? 3.925 2.679 -3.461 1.00 95.94 83 ILE A N 1
ATOM 656 C CA . ILE A 1 83 ? 5.011 3.137 -4.335 1.00 95.94 83 ILE A CA 1
ATOM 657 C C . ILE A 1 83 ? 5.684 1.882 -4.869 1.00 95.94 83 ILE A C 1
ATOM 659 O O . ILE A 1 83 ? 6.210 1.103 -4.083 1.00 95.94 83 ILE A O 1
ATOM 663 N N . HIS A 1 84 ? 5.680 1.698 -6.182 1.00 94.06 84 HIS A N 1
ATOM 664 C CA . HIS A 1 84 ? 6.229 0.504 -6.818 1.00 94.06 84 HIS A CA 1
ATOM 665 C C . HIS A 1 84 ? 6.880 0.853 -8.146 1.00 94.06 84 HIS A C 1
ATOM 667 O O . HIS A 1 84 ? 6.575 1.874 -8.763 1.00 94.06 84 HIS A O 1
ATOM 673 N N . ALA A 1 85 ? 7.765 -0.018 -8.609 1.00 91.62 85 ALA A N 1
ATOM 674 C CA . ALA A 1 85 ? 8.303 0.090 -9.945 1.00 91.62 85 ALA A CA 1
ATOM 675 C C . ALA A 1 85 ? 7.312 -0.394 -10.997 1.00 91.62 85 ALA A C 1
ATOM 677 O O . ALA A 1 85 ? 6.552 -1.343 -10.797 1.00 91.62 85 ALA A O 1
ATOM 678 N N . TYR A 1 86 ? 7.362 0.261 -12.146 1.00 93.00 86 TYR A N 1
ATOM 679 C CA . TYR A 1 86 ? 6.529 -0.036 -13.286 1.00 93.00 86 TYR A CA 1
ATOM 680 C C . TYR A 1 86 ? 7.325 0.128 -14.581 1.00 93.00 86 TYR A C 1
ATOM 682 O O . TYR A 1 86 ? 8.033 1.115 -14.793 1.00 93.00 86 TYR A O 1
ATOM 690 N N . GLY A 1 87 ? 7.187 -0.845 -15.474 1.00 89.81 87 GLY A N 1
ATOM 691 C CA . GLY A 1 87 ? 7.803 -0.844 -16.793 1.00 89.81 87 GLY A CA 1
ATOM 692 C C . GLY A 1 87 ? 7.549 -2.157 -17.522 1.00 89.81 87 GLY A C 1
ATOM 693 O O . GLY A 1 87 ? 6.959 -3.090 -16.972 1.00 89.81 87 GLY A O 1
ATOM 694 N N . GLU A 1 88 ? 7.976 -2.224 -18.781 1.00 87.75 88 GLU A N 1
ATOM 695 C CA . GLU A 1 88 ? 7.788 -3.412 -19.612 1.00 87.75 88 GLU A CA 1
ATOM 696 C C . GLU A 1 88 ? 8.444 -4.644 -18.969 1.00 87.75 88 GLU A C 1
ATOM 698 O O . GLU A 1 88 ? 9.616 -4.624 -18.599 1.00 87.75 88 GLU A O 1
ATOM 703 N N . GLY A 1 89 ? 7.667 -5.719 -18.816 1.00 82.88 89 GLY A N 1
ATOM 704 C CA . GLY A 1 89 ? 8.142 -6.984 -18.253 1.00 82.88 89 GLY A CA 1
ATOM 705 C C . GLY A 1 89 ? 8.339 -7.002 -16.732 1.00 82.88 89 GLY A C 1
ATOM 706 O O . GLY A 1 89 ? 8.716 -8.050 -16.209 1.00 82.88 89 GLY A O 1
ATOM 707 N N . PHE A 1 90 ? 8.067 -5.907 -16.010 1.00 86.88 90 PHE A N 1
ATOM 708 C CA . PHE A 1 90 ? 8.179 -5.892 -14.550 1.00 86.88 90 PHE A CA 1
ATOM 709 C C . PHE A 1 90 ? 6.923 -6.460 -13.895 1.00 86.88 90 PHE A C 1
ATOM 711 O O . PHE A 1 90 ? 5.804 -6.008 -14.144 1.00 86.88 90 PHE A O 1
ATOM 718 N N . TYR A 1 91 ? 7.106 -7.471 -13.051 1.00 85.94 91 TYR A N 1
ATOM 719 C CA . TYR A 1 91 ? 6.007 -8.073 -12.312 1.00 85.94 91 TYR A CA 1
ATOM 720 C C . TYR A 1 91 ? 5.448 -7.073 -11.275 1.00 85.94 91 TYR A C 1
ATOM 722 O O . TYR A 1 91 ? 6.218 -6.345 -10.659 1.00 85.94 91 TYR A O 1
ATOM 730 N N . PRO A 1 92 ? 4.130 -7.010 -11.034 1.00 90.50 92 PRO A N 1
ATOM 731 C CA . PRO A 1 92 ? 3.067 -7.779 -11.667 1.00 90.50 92 PRO A CA 1
ATOM 732 C C . PRO A 1 92 ? 2.383 -7.021 -12.822 1.00 90.50 92 PRO A C 1
ATOM 734 O O . PRO A 1 92 ? 1.226 -7.291 -13.101 1.00 90.50 92 PRO A O 1
ATOM 737 N N . ALA A 1 93 ? 3.031 -6.043 -13.463 1.00 89.19 93 ALA A N 1
ATOM 738 C CA . ALA A 1 93 ? 2.457 -5.263 -14.570 1.00 89.19 93 ALA A CA 1
ATOM 739 C C . ALA A 1 93 ? 1.045 -4.692 -14.283 1.00 89.19 93 ALA A C 1
ATOM 741 O O . ALA A 1 93 ? 0.154 -4.740 -15.129 1.00 89.19 93 ALA A O 1
ATOM 742 N N . SER A 1 94 ? 0.829 -4.172 -13.071 1.00 91.44 94 SER A N 1
ATOM 743 C CA . SER A 1 94 ? -0.432 -3.548 -12.638 1.00 91.44 94 SER A CA 1
ATOM 744 C C . SER A 1 94 ? -0.161 -2.309 -11.781 1.00 91.44 94 SER A C 1
ATOM 746 O O . SER A 1 94 ? 0.999 -1.980 -11.536 1.00 91.44 94 SER A O 1
ATOM 748 N N . GLY A 1 95 ? -1.223 -1.625 -11.341 1.00 91.56 95 GLY A N 1
ATOM 749 C CA . GLY A 1 95 ? -1.128 -0.434 -10.492 1.00 91.56 95 GLY A CA 1
ATOM 750 C C . GLY A 1 95 ? -1.322 0.892 -11.236 1.00 91.56 95 GLY A C 1
ATOM 751 O O . GLY A 1 95 ? -1.107 1.948 -10.651 1.00 91.56 95 GLY A O 1
ATOM 752 N N . LEU A 1 96 ? -1.750 0.873 -12.504 1.00 92.44 96 LEU A N 1
ATOM 753 C CA . LEU A 1 96 ? -1.969 2.096 -13.297 1.00 92.44 96 LEU A CA 1
ATOM 754 C C . LEU A 1 96 ? -3.434 2.527 -13.429 1.00 92.44 96 LEU A C 1
ATOM 756 O O . LEU A 1 96 ? -3.700 3.681 -13.748 1.00 92.44 96 LEU A O 1
ATOM 760 N N . ASP A 1 97 ? -4.370 1.606 -13.238 1.00 88.38 97 ASP A N 1
ATOM 761 C CA . ASP A 1 97 ? -5.759 1.699 -13.698 1.00 88.38 97 ASP A CA 1
ATOM 762 C C . ASP A 1 97 ? -6.782 1.636 -12.554 1.00 88.38 97 ASP A C 1
ATOM 764 O O . ASP A 1 97 ? -7.971 1.400 -12.773 1.00 88.38 97 ASP A O 1
ATOM 768 N N . SER A 1 98 ? -6.338 1.854 -11.313 1.00 90.06 98 SER A N 1
ATOM 769 C CA . SER A 1 98 ? -7.250 1.892 -10.174 1.00 90.06 98 SER A CA 1
ATOM 770 C C . SER A 1 98 ? -8.104 3.162 -10.184 1.00 90.06 98 SER A C 1
ATOM 772 O O . SER A 1 98 ? -7.611 4.269 -9.976 1.00 90.06 98 SER A O 1
ATOM 774 N N . GLU A 1 99 ? -9.416 2.972 -10.295 1.00 90.75 99 GLU A N 1
ATOM 775 C CA . GLU A 1 99 ? -10.436 4.023 -10.159 1.00 90.75 99 GLU A CA 1
ATOM 776 C C . GLU A 1 99 ? -10.959 4.170 -8.712 1.00 90.75 99 GLU A C 1
ATOM 778 O O . GLU A 1 99 ? -11.833 4.991 -8.418 1.00 90.75 99 GLU A O 1
ATOM 783 N N . ALA A 1 100 ? -10.464 3.349 -7.781 1.00 95.38 100 ALA A N 1
ATOM 784 C CA . ALA A 1 100 ? -10.922 3.344 -6.397 1.00 95.38 100 ALA A CA 1
ATOM 785 C C . ALA A 1 100 ? -10.373 4.545 -5.606 1.00 95.38 100 ALA A C 1
ATOM 787 O O . ALA A 1 100 ? -9.173 4.810 -5.574 1.00 95.38 100 ALA A O 1
ATOM 788 N N . ARG A 1 101 ? -11.260 5.271 -4.911 1.00 94.69 101 ARG A N 1
ATOM 789 C CA . ARG A 1 101 ? -10.932 6.542 -4.224 1.00 94.69 101 ARG A CA 1
ATOM 790 C C . ARG A 1 101 ? -9.944 6.396 -3.062 1.00 94.69 101 ARG A C 1
ATOM 792 O O . ARG A 1 101 ? -9.283 7.373 -2.691 1.00 94.69 101 ARG A O 1
ATOM 799 N N . ASN A 1 102 ? -9.911 5.213 -2.461 1.00 97.81 102 ASN A N 1
ATOM 800 C CA . ASN A 1 102 ? -9.091 4.846 -1.312 1.00 97.81 102 ASN A CA 1
ATOM 801 C C . ASN A 1 102 ? -7.788 4.129 -1.708 1.00 97.81 102 ASN A C 1
ATOM 803 O O . ASN A 1 102 ? -7.033 3.723 -0.829 1.00 97.81 102 ASN A O 1
ATOM 807 N N . ILE A 1 103 ? -7.516 3.993 -3.008 1.00 98.00 103 ILE A N 1
ATOM 808 C CA . ILE A 1 103 ? -6.290 3.409 -3.547 1.00 98.00 103 ILE A CA 1
ATOM 809 C C . ILE A 1 103 ? -5.439 4.529 -4.144 1.00 98.00 103 ILE A C 1
ATOM 811 O O . ILE A 1 103 ? -5.920 5.334 -4.942 1.00 98.00 103 ILE A O 1
ATOM 815 N N . VAL A 1 104 ? -4.168 4.595 -3.758 1.00 97.81 104 VAL A N 1
ATOM 816 C CA . VAL A 1 104 ? -3.195 5.531 -4.328 1.00 97.81 104 VAL A CA 1
ATOM 817 C C . VAL A 1 104 ? -1.971 4.765 -4.795 1.00 97.81 104 VAL A C 1
ATOM 819 O O . VAL A 1 104 ? -1.078 4.446 -4.014 1.00 97.81 104 VAL A O 1
ATOM 822 N N . ASN A 1 105 ? -1.924 4.511 -6.094 1.00 97.69 105 ASN A N 1
ATOM 823 C CA . ASN A 1 105 ? -0.772 3.906 -6.735 1.00 97.69 105 ASN A CA 1
ATOM 824 C C . ASN A 1 105 ? 0.157 4.993 -7.275 1.00 97.69 105 ASN A C 1
ATOM 826 O O . ASN A 1 105 ? -0.285 5.933 -7.938 1.00 97.69 105 ASN A O 1
ATOM 830 N N . ILE A 1 106 ? 1.443 4.868 -6.960 1.00 97.38 106 ILE A N 1
ATOM 831 C CA . ILE A 1 106 ? 2.502 5.787 -7.370 1.00 97.38 106 ILE A CA 1
ATOM 832 C C . ILE A 1 106 ? 3.555 4.963 -8.125 1.00 97.38 106 ILE A C 1
ATOM 834 O O . ILE A 1 106 ? 4.544 4.527 -7.527 1.00 97.38 106 ILE A O 1
ATOM 838 N N . PRO A 1 107 ? 3.330 4.701 -9.423 1.00 96.31 107 PRO A N 1
ATOM 839 C CA . PRO A 1 107 ? 4.275 3.963 -10.244 1.00 96.31 107 PRO A CA 1
ATOM 840 C C . PRO A 1 107 ? 5.518 4.819 -10.508 1.00 96.31 107 PRO A C 1
ATOM 842 O O . PRO A 1 107 ? 5.423 5.968 -10.944 1.00 96.31 107 PRO A O 1
ATOM 845 N N . LEU A 1 108 ? 6.691 4.244 -10.276 1.00 94.38 108 LEU A N 1
ATOM 846 C CA . LEU A 1 108 ? 7.987 4.822 -10.616 1.00 94.38 108 LEU A CA 1
ATOM 847 C C . LEU A 1 108 ? 8.642 4.005 -11.737 1.00 94.38 108 LEU A C 1
ATOM 849 O O . LEU A 1 108 ? 8.406 2.801 -11.824 1.00 94.38 108 LEU A O 1
ATOM 853 N N . PRO A 1 109 ? 9.462 4.612 -12.611 1.00 92.25 109 PRO A N 1
ATOM 854 C CA . PRO A 1 109 ? 10.187 3.851 -13.624 1.00 92.25 109 PRO A CA 1
ATOM 855 C C . PRO A 1 109 ? 11.104 2.805 -12.972 1.00 92.25 109 PRO A C 1
ATOM 857 O O . PRO A 1 109 ? 11.640 3.022 -11.884 1.00 92.25 109 PRO A O 1
ATOM 860 N N . ILE A 1 110 ? 11.314 1.671 -13.645 1.00 87.00 110 ILE A N 1
ATOM 861 C CA . ILE A 1 110 ? 12.312 0.677 -13.219 1.00 87.00 110 ILE A CA 1
ATOM 862 C C . ILE A 1 110 ? 13.676 1.368 -13.059 1.00 87.00 110 ILE A C 1
ATOM 864 O O . ILE A 1 110 ? 14.080 2.149 -13.921 1.00 87.00 110 ILE A O 1
ATOM 868 N N . GLY A 1 111 ? 14.370 1.086 -11.953 1.00 81.50 111 GLY A N 1
ATOM 869 C CA . GLY A 1 111 ? 15.655 1.711 -11.631 1.00 81.50 111 GLY A CA 1
ATOM 870 C C . GLY A 1 111 ? 15.557 3.119 -11.029 1.00 81.50 111 GLY A C 1
ATOM 871 O O . GLY A 1 111 ? 16.562 3.838 -11.000 1.00 81.50 111 GLY A O 1
ATOM 872 N N . PHE A 1 112 ? 14.371 3.522 -10.543 1.00 82.31 112 PHE A N 1
ATOM 873 C CA . PHE A 1 112 ? 14.191 4.790 -9.834 1.00 82.31 112 PHE A CA 1
ATOM 874 C C . PHE A 1 112 ? 15.212 4.959 -8.701 1.00 82.31 112 PHE A C 1
ATOM 876 O O . PHE A 1 112 ? 15.671 4.001 -8.067 1.00 82.31 112 PHE A O 1
ATOM 883 N N . LYS A 1 113 ? 15.583 6.210 -8.445 1.00 83.62 113 LYS A N 1
ATOM 884 C CA . LYS A 1 113 ? 16.583 6.590 -7.449 1.00 83.62 113 LYS A CA 1
ATOM 885 C C . LYS A 1 113 ? 15.930 7.107 -6.168 1.00 83.62 113 LYS A C 1
ATOM 887 O O . LYS A 1 113 ? 14.742 7.419 -6.098 1.00 83.62 113 LYS A O 1
ATOM 892 N N . SER A 1 114 ? 16.744 7.223 -5.125 1.00 80.38 114 SER A N 1
ATOM 893 C CA . SER A 1 114 ? 16.354 7.638 -3.771 1.00 80.38 114 SER A CA 1
ATOM 894 C C . SER A 1 114 ? 15.576 8.948 -3.716 1.00 80.38 114 SER A C 1
ATOM 896 O O . SER A 1 114 ? 14.626 9.092 -2.951 1.00 80.38 114 SER A O 1
ATOM 898 N N . ASN A 1 115 ? 15.958 9.923 -4.536 1.00 82.69 115 ASN A N 1
ATOM 899 C CA . ASN A 1 115 ? 15.262 11.203 -4.631 1.00 82.69 115 ASN A CA 1
ATOM 900 C C . ASN A 1 115 ? 13.848 11.056 -5.218 1.00 82.69 115 ASN A C 1
ATOM 902 O O . ASN A 1 115 ? 12.934 11.724 -4.744 1.00 82.69 115 ASN A O 1
ATOM 906 N N . GLU A 1 116 ? 13.649 10.187 -6.208 1.00 85.62 116 GLU A N 1
ATOM 907 C CA . GLU A 1 116 ? 12.335 9.919 -6.805 1.00 85.62 116 GLU A CA 1
ATOM 908 C C . GLU A 1 116 ? 11.404 9.245 -5.792 1.00 85.62 116 GLU A C 1
ATOM 910 O O . GLU A 1 116 ? 10.269 9.689 -5.617 1.00 85.62 116 GLU A O 1
ATOM 915 N N . PHE A 1 117 ? 11.918 8.269 -5.036 1.00 86.25 117 PHE A N 1
ATOM 916 C CA . PHE A 1 117 ? 11.188 7.654 -3.926 1.00 86.25 117 PHE A CA 1
ATOM 917 C C . PHE A 1 117 ? 10.817 8.674 -2.838 1.00 86.25 117 PHE A C 1
ATOM 919 O O . PHE A 1 117 ? 9.660 8.768 -2.430 1.00 86.25 117 PHE A O 1
ATOM 926 N N . HIS A 1 118 ? 11.771 9.499 -2.392 1.00 84.69 118 HIS A N 1
ATOM 927 C CA . HIS A 1 118 ? 11.502 10.539 -1.395 1.00 84.69 118 HIS A CA 1
ATOM 928 C C . HIS A 1 118 ? 10.469 11.567 -1.875 1.00 84.69 118 HIS A C 1
ATOM 930 O O . HIS A 1 118 ? 9.607 11.975 -1.097 1.00 84.69 118 HIS A O 1
ATOM 936 N N . ASN A 1 119 ? 10.514 11.958 -3.149 1.00 86.38 119 ASN A N 1
ATOM 937 C CA . ASN A 1 119 ? 9.522 12.860 -3.729 1.00 86.38 119 ASN A CA 1
ATOM 938 C C . ASN A 1 119 ? 8.125 12.220 -3.753 1.00 86.38 119 ASN A C 1
ATOM 940 O O . ASN A 1 119 ? 7.143 12.889 -3.428 1.00 86.38 119 ASN A O 1
ATOM 944 N N . ALA A 1 120 ? 8.031 10.926 -4.076 1.00 90.19 120 ALA A N 1
ATOM 945 C CA . ALA A 1 120 ? 6.780 10.170 -4.021 1.00 90.19 120 ALA A CA 1
ATOM 946 C C . ALA A 1 120 ? 6.202 10.098 -2.593 1.00 90.19 120 ALA A C 1
ATOM 948 O O . ALA A 1 120 ? 4.991 10.254 -2.403 1.00 90.19 120 ALA A O 1
ATOM 949 N N . CYS A 1 121 ? 7.051 9.969 -1.568 1.00 90.12 121 CYS A N 1
ATOM 950 C CA . CYS A 1 121 ? 6.623 9.956 -0.165 1.00 90.12 121 CYS A CA 1
ATOM 951 C C . CYS A 1 121 ? 5.875 11.229 0.270 1.00 90.12 121 CYS A C 1
ATOM 953 O O . CYS A 1 121 ? 5.003 11.149 1.136 1.00 90.12 121 CYS A O 1
ATOM 955 N N . GLU A 1 122 ? 6.116 12.395 -0.341 1.00 90.38 122 GLU A N 1
ATOM 956 C CA . GLU A 1 122 ? 5.334 13.603 -0.025 1.00 90.38 122 GLU A CA 1
ATOM 957 C C . GLU A 1 122 ? 3.839 13.425 -0.342 1.00 90.38 122 GLU A C 1
ATOM 959 O O . GLU A 1 122 ? 2.984 13.934 0.389 1.00 90.38 122 GLU A O 1
ATOM 964 N N . GLN A 1 123 ? 3.496 12.679 -1.397 1.00 91.00 123 GLN A N 1
ATOM 965 C CA . GLN A 1 123 ? 2.105 12.341 -1.703 1.00 91.00 123 GLN A CA 1
ATOM 966 C C . GLN A 1 123 ? 1.536 11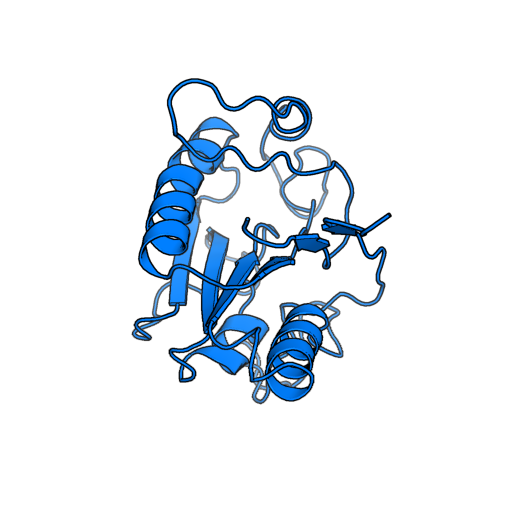.354 -0.678 1.00 91.00 123 GLN A C 1
ATOM 968 O O . GLN A 1 123 ? 0.401 11.536 -0.228 1.00 91.00 123 GLN A O 1
ATOM 973 N N . VAL A 1 124 ? 2.334 10.361 -0.266 1.00 92.62 124 VAL A N 1
ATOM 974 C CA . VAL A 1 124 ? 1.972 9.386 0.777 1.00 92.62 124 VAL A CA 1
ATOM 975 C C . VAL A 1 124 ? 1.593 10.110 2.068 1.00 92.62 124 VAL A C 1
ATOM 977 O O . VAL A 1 124 ? 0.493 9.915 2.589 1.00 92.62 124 VAL A O 1
ATOM 980 N N . TYR A 1 125 ? 2.455 11.011 2.552 1.00 90.19 125 TYR A N 1
ATOM 981 C CA . TYR A 1 125 ? 2.219 11.753 3.792 1.00 90.19 125 TYR A CA 1
ATOM 982 C C . TYR A 1 125 ? 0.938 12.581 3.737 1.00 90.19 125 TYR A C 1
ATOM 984 O O . TYR A 1 125 ? 0.129 12.512 4.662 1.00 90.19 125 TYR A O 1
ATOM 992 N N . ARG A 1 126 ? 0.705 13.302 2.633 1.00 94.75 126 ARG A N 1
ATOM 993 C CA . ARG A 1 126 ? -0.524 14.090 2.448 1.00 94.75 126 ARG A CA 1
ATOM 994 C C . ARG A 1 126 ? -1.770 13.217 2.464 1.00 94.75 126 ARG A C 1
ATOM 996 O O . ARG A 1 126 ? -2.795 13.619 3.013 1.00 94.75 126 ARG A O 1
ATOM 1003 N N . ARG A 1 127 ? -1.714 12.034 1.848 1.00 96.06 127 ARG A N 1
ATOM 1004 C CA . ARG A 1 127 ? -2.880 11.152 1.780 1.00 96.06 127 ARG A CA 1
ATOM 1005 C C . ARG A 1 127 ? -3.190 10.510 3.126 1.00 96.06 127 ARG A C 1
ATOM 1007 O O . ARG A 1 127 ? -4.355 10.492 3.513 1.00 96.06 127 ARG A O 1
ATOM 1014 N N . ILE A 1 128 ? -2.162 10.074 3.853 1.00 94.25 128 ILE A N 1
ATOM 1015 C CA . ILE A 1 128 ? -2.298 9.562 5.223 1.00 94.25 128 ILE A CA 1
ATOM 1016 C C . ILE A 1 128 ? -2.861 10.646 6.146 1.00 94.25 128 ILE A C 1
ATOM 1018 O O . ILE A 1 128 ? -3.807 10.380 6.884 1.00 94.25 128 ILE A O 1
ATOM 1022 N N . GLU A 1 129 ? -2.332 11.870 6.081 1.00 95.44 129 GLU A N 1
ATOM 1023 C CA . GLU A 1 129 ? -2.826 12.995 6.884 1.00 95.44 129 GLU A CA 1
ATOM 1024 C C . GLU A 1 129 ? -4.302 13.294 6.588 1.00 95.44 129 GLU A C 1
ATOM 1026 O O . GLU A 1 129 ? -5.103 13.438 7.510 1.00 95.44 129 GLU A O 1
ATOM 1031 N N . HIS A 1 130 ? -4.688 13.315 5.309 1.00 96.88 130 HIS A N 1
ATOM 1032 C CA . HIS A 1 130 ? -6.074 13.545 4.907 1.00 96.88 130 HIS A CA 1
ATOM 1033 C C . HIS A 1 130 ? -7.028 12.426 5.354 1.00 96.88 130 HIS A C 1
ATOM 1035 O O . HIS A 1 130 ? -8.150 12.709 5.772 1.00 96.88 130 HIS A O 1
ATOM 1041 N N . HIS A 1 131 ? -6.599 11.164 5.269 1.00 97.44 131 HIS A N 1
ATOM 1042 C CA . HIS A 1 131 ? -7.402 10.012 5.699 1.00 97.44 131 HIS A CA 1
ATOM 1043 C C . HIS A 1 131 ? -7.547 9.929 7.216 1.00 97.44 131 HIS A C 1
ATOM 1045 O O . HIS A 1 131 ? -8.568 9.456 7.715 1.00 97.44 131 HIS A O 1
ATOM 1051 N N . ASN A 1 132 ? -6.554 10.444 7.949 1.00 97.00 132 ASN A N 1
ATOM 1052 C CA . ASN A 1 132 ? -6.529 10.484 9.408 1.00 97.00 132 ASN A CA 1
ATOM 1053 C C . ASN A 1 132 ? -6.827 9.095 10.028 1.00 97.00 132 ASN A C 1
ATOM 1055 O O . ASN A 1 132 ? -7.861 8.924 10.696 1.00 97.00 132 ASN A O 1
ATOM 1059 N N . PRO A 1 133 ? -5.984 8.080 9.736 1.00 96.56 133 PRO A N 1
ATOM 1060 C CA . PRO A 1 133 ? -6.167 6.720 10.230 1.00 96.56 133 PRO A CA 1
ATOM 1061 C C . PRO A 1 133 ? -5.949 6.633 11.743 1.00 96.56 133 PRO A C 1
ATOM 1063 O O . PRO A 1 133 ? -5.225 7.433 12.325 1.00 96.56 133 PRO A O 1
ATOM 1066 N N . ASP A 1 134 ? -6.533 5.612 12.366 1.00 97.12 134 ASP A N 1
ATOM 1067 C CA . ASP A 1 134 ? -6.295 5.267 13.771 1.00 97.12 134 ASP A CA 1
ATOM 1068 C C . ASP A 1 134 ? -5.029 4.400 13.941 1.00 97.12 134 ASP A C 1
ATOM 1070 O O . ASP A 1 134 ? -4.442 4.320 15.022 1.00 97.12 134 ASP A O 1
ATOM 1074 N N . ILE A 1 135 ? -4.617 3.713 12.869 1.00 95.56 135 ILE A N 1
ATOM 1075 C CA . ILE A 1 135 ? -3.430 2.856 12.820 1.00 95.56 135 ILE A CA 1
ATOM 1076 C C . ILE A 1 135 ? -2.876 2.779 11.394 1.00 95.56 135 ILE A C 1
ATOM 1078 O O . ILE A 1 135 ? -3.632 2.778 10.416 1.00 95.56 135 ILE A O 1
ATOM 1082 N N . ILE A 1 136 ? -1.551 2.681 11.285 1.00 95.81 136 ILE A N 1
ATOM 1083 C CA . ILE A 1 136 ? -0.845 2.506 10.016 1.00 95.81 136 ILE A CA 1
ATOM 1084 C C . ILE A 1 136 ? -0.159 1.139 10.010 1.00 95.81 136 ILE A C 1
ATOM 1086 O O . ILE A 1 136 ? 0.559 0.798 10.955 1.00 95.81 136 ILE A O 1
ATOM 1090 N N . PHE A 1 137 ? -0.354 0.383 8.932 1.00 96.00 137 PHE A N 1
ATOM 1091 C CA . PHE A 1 137 ? 0.408 -0.821 8.615 1.00 96.00 137 PHE A CA 1
ATOM 1092 C C . PHE A 1 137 ? 1.357 -0.557 7.449 1.00 96.00 137 PHE A C 1
ATOM 1094 O O . PHE A 1 137 ? 1.009 0.164 6.517 1.00 96.00 137 PHE A O 1
ATOM 1101 N N . LEU A 1 138 ? 2.539 -1.168 7.493 1.00 93.56 138 LEU A N 1
ATOM 1102 C CA . LEU A 1 138 ? 3.531 -1.092 6.427 1.00 93.56 138 LEU A CA 1
ATOM 1103 C C . LEU A 1 138 ? 3.804 -2.478 5.838 1.00 93.56 138 LEU A C 1
ATOM 1105 O O . LEU A 1 138 ? 4.166 -3.403 6.578 1.00 93.56 138 LEU A O 1
ATOM 1109 N N . SER A 1 139 ? 3.692 -2.589 4.515 1.00 91.62 139 SER A N 1
ATOM 1110 C CA . SER A 1 139 ? 4.265 -3.690 3.734 1.00 91.62 139 SER A CA 1
ATOM 1111 C C . SER A 1 139 ? 5.687 -3.288 3.342 1.00 91.62 139 SER A C 1
ATOM 1113 O O . SER A 1 139 ? 5.891 -2.525 2.404 1.00 91.62 139 SER A O 1
ATOM 1115 N N . ALA A 1 140 ? 6.668 -3.736 4.127 1.00 85.44 140 ALA A N 1
ATOM 1116 C CA . ALA A 1 140 ? 8.062 -3.321 3.992 1.00 85.44 140 ALA A CA 1
ATOM 1117 C C . ALA A 1 140 ? 8.908 -4.370 3.247 1.00 85.44 140 ALA A C 1
ATOM 1119 O O . ALA A 1 140 ? 9.671 -5.120 3.863 1.00 85.44 140 ALA A O 1
ATOM 1120 N N . GLY A 1 141 ? 8.751 -4.433 1.922 1.00 74.50 141 GLY A N 1
ATOM 1121 C CA . GLY A 1 141 ? 9.706 -5.118 1.045 1.00 74.50 141 GLY A CA 1
ATOM 1122 C C . GLY A 1 141 ? 11.007 -4.321 0.925 1.00 74.50 141 GLY A C 1
ATOM 1123 O O . GLY A 1 141 ? 11.001 -3.095 1.034 1.00 74.50 141 GLY A O 1
ATOM 1124 N N . MET A 1 142 ? 12.138 -5.002 0.734 1.00 68.50 142 MET A N 1
ATOM 1125 C CA . MET A 1 142 ? 13.451 -4.343 0.556 1.00 68.50 142 MET A CA 1
ATOM 1126 C C . MET A 1 142 ? 14.061 -4.645 -0.811 1.00 68.50 142 MET A C 1
ATOM 1128 O O . MET A 1 142 ? 15.225 -4.353 -1.060 1.00 68.50 142 MET A O 1
ATOM 1132 N N . ASP A 1 143 ? 13.239 -5.180 -1.699 1.00 60.22 143 ASP A N 1
ATOM 1133 C CA . ASP A 1 143 ? 13.586 -5.677 -3.020 1.00 60.22 143 ASP A CA 1
ATOM 1134 C C . ASP A 1 143 ? 13.881 -4.516 -3.998 1.00 60.22 143 ASP A C 1
ATOM 1136 O O . ASP A 1 143 ? 14.289 -4.721 -5.135 1.00 60.22 143 ASP A O 1
ATOM 1140 N N . ALA A 1 144 ? 13.693 -3.268 -3.542 1.00 56.12 144 ALA A N 1
ATOM 1141 C CA . ALA A 1 144 ? 14.070 -2.035 -4.231 1.00 56.12 144 ALA A CA 1
ATOM 1142 C C . ALA A 1 144 ? 15.544 -1.637 -4.020 1.00 56.12 144 ALA A C 1
ATOM 1144 O O . ALA A 1 144 ? 15.972 -0.601 -4.537 1.00 56.12 144 ALA A O 1
ATOM 1145 N N . ARG A 1 145 ? 16.321 -2.392 -3.235 1.00 55.06 145 ARG A N 1
ATOM 1146 C CA . ARG A 1 145 ? 17.740 -2.099 -2.989 1.00 55.06 145 ARG A CA 1
ATOM 1147 C C . ARG A 1 145 ? 18.609 -2.381 -4.212 1.00 55.06 145 ARG A C 1
ATOM 1149 O O . ARG A 1 145 ? 18.372 -3.346 -4.923 1.00 55.06 145 ARG A O 1
ATOM 1156 N N . GLU A 1 146 ? 19.663 -1.582 -4.379 1.00 50.31 146 GLU A N 1
ATOM 1157 C CA . GLU A 1 146 ? 20.644 -1.724 -5.466 1.00 50.31 146 GLU A CA 1
ATOM 1158 C C . GLU A 1 146 ? 21.299 -3.110 -5.536 1.00 50.31 146 GLU A C 1
ATOM 1160 O O . GLU A 1 146 ? 21.642 -3.593 -6.613 1.00 50.31 146 GLU A O 1
ATOM 1165 N N . ASP A 1 147 ? 21.485 -3.749 -4.377 1.00 49.25 147 ASP A N 1
ATOM 1166 C CA . ASP A 1 147 ? 22.092 -5.071 -4.256 1.00 49.25 147 ASP A CA 1
ATOM 1167 C C . ASP A 1 147 ? 21.094 -6.227 -4.424 1.00 49.25 147 ASP A C 1
ATOM 1169 O O . ASP A 1 147 ? 21.498 -7.394 -4.385 1.00 49.25 147 ASP A O 1
ATOM 1173 N N . ASP A 1 148 ? 19.810 -5.930 -4.646 1.00 52.06 148 ASP A N 1
ATOM 1174 C CA . ASP A 1 148 ? 18.801 -6.947 -4.907 1.00 52.06 148 ASP A CA 1
ATOM 1175 C C . ASP A 1 148 ? 18.774 -7.343 -6.390 1.00 52.06 148 ASP A C 1
ATOM 1177 O O . ASP A 1 148 ? 18.576 -6.539 -7.295 1.00 52.06 148 ASP A O 1
ATOM 1181 N N . THR A 1 149 ? 18.930 -8.638 -6.656 1.00 49.72 149 THR A N 1
ATOM 1182 C CA . THR A 1 149 ? 18.912 -9.197 -8.015 1.00 49.72 149 THR A CA 1
ATOM 1183 C C . THR A 1 149 ? 17.568 -9.065 -8.743 1.00 49.72 149 THR A C 1
ATOM 1185 O O . THR A 1 149 ? 17.521 -9.302 -9.953 1.00 49.72 149 THR A O 1
ATOM 1188 N N . ILE A 1 150 ? 16.488 -8.725 -8.030 1.00 52.09 150 ILE A N 1
ATOM 1189 C CA . ILE A 1 150 ? 15.137 -8.540 -8.579 1.00 52.09 150 ILE A CA 1
ATOM 1190 C C . ILE A 1 150 ? 14.990 -7.155 -9.240 1.00 52.09 150 ILE A C 1
ATOM 1192 O O . ILE A 1 150 ? 14.265 -7.016 -10.228 1.00 52.09 150 ILE A O 1
ATOM 1196 N N . MET A 1 151 ? 15.751 -6.159 -8.777 1.00 44.06 151 MET A N 1
ATOM 1197 C CA . MET A 1 151 ? 15.853 -4.817 -9.353 1.00 44.06 151 MET A CA 1
ATOM 1198 C C . MET A 1 151 ? 17.236 -4.614 -9.976 1.00 44.06 151 MET A C 1
ATOM 1200 O O . MET A 1 151 ? 18.208 -4.306 -9.296 1.00 44.06 151 MET A O 1
ATOM 1204 N N . LYS A 1 152 ? 17.359 -4.739 -11.301 1.00 35.78 152 LYS A N 1
ATOM 1205 C CA . LYS A 1 152 ? 18.574 -4.251 -11.971 1.00 35.78 152 LYS A CA 1
ATOM 1206 C C . LYS A 1 152 ? 18.523 -2.718 -12.023 1.00 35.78 152 LYS A C 1
ATOM 1208 O O . LYS A 1 152 ? 17.704 -2.172 -12.755 1.00 35.78 152 LYS A O 1
ATOM 1213 N N . ASP A 1 153 ? 19.409 -2.075 -11.254 1.00 37.28 153 ASP A N 1
ATOM 1214 C CA . ASP A 1 153 ? 19.775 -0.642 -11.265 1.00 37.28 153 ASP A CA 1
ATOM 1215 C C . ASP A 1 153 ? 19.014 0.329 -10.316 1.00 37.28 153 ASP A C 1
ATOM 1217 O O . ASP A 1 153 ? 18.685 1.449 -10.721 1.00 37.28 153 ASP A O 1
ATOM 1221 N N . SER A 1 154 ? 18.773 0.000 -9.038 1.00 45.41 154 SER A N 1
ATOM 1222 C CA . SER A 1 154 ? 17.997 0.857 -8.103 1.00 45.41 154 SER A CA 1
ATOM 1223 C C . SER A 1 154 ? 18.769 1.507 -6.928 1.00 45.41 154 SER A C 1
ATOM 1225 O O . SER A 1 154 ? 19.871 1.120 -6.598 1.00 45.41 154 SER A O 1
ATOM 1227 N N . VAL A 1 155 ? 18.170 2.569 -6.360 1.00 42.00 155 VAL A N 1
ATOM 1228 C CA . VAL A 1 155 ? 18.320 3.266 -5.047 1.00 42.00 155 VAL A CA 1
ATOM 1229 C C . VAL A 1 155 ? 19.569 3.031 -4.143 1.00 42.00 155 VAL A C 1
ATOM 1231 O O . VAL A 1 155 ? 19.620 2.068 -3.376 1.00 42.00 155 VAL A O 1
ATOM 1234 N N . GLU A 1 156 ? 20.456 4.040 -4.045 1.00 40.25 156 GLU A N 1
ATOM 1235 C CA . GLU A 1 156 ? 21.532 4.144 -3.030 1.00 40.25 156 GLU A CA 1
ATOM 1236 C C . GLU A 1 156 ? 21.073 4.955 -1.785 1.00 40.25 156 GLU A C 1
ATOM 1238 O O . GLU A 1 156 ? 20.557 6.070 -1.893 1.00 40.25 156 GLU A O 1
ATOM 1243 N N . GLU A 1 157 ? 21.259 4.404 -0.580 1.00 44.00 157 GLU A N 1
ATOM 1244 C CA . GLU A 1 157 ? 21.221 5.133 0.709 1.00 44.00 157 GLU A CA 1
ATOM 1245 C C . GLU A 1 157 ? 19.876 5.768 1.178 1.00 44.00 157 GLU A C 1
ATOM 1247 O O . GLU A 1 157 ? 19.861 6.768 1.889 1.00 44.00 157 GLU A O 1
ATOM 1252 N N . THR A 1 158 ? 18.712 5.169 0.882 1.00 48.62 158 THR A N 1
ATOM 1253 C CA . THR A 1 158 ? 17.406 5.626 1.448 1.00 48.62 158 THR A CA 1
ATOM 1254 C C . THR A 1 158 ? 17.079 5.030 2.832 1.00 48.62 158 THR A C 1
ATOM 1256 O O . THR A 1 158 ? 16.210 5.518 3.557 1.00 48.62 158 THR A O 1
ATOM 1259 N N . TYR A 1 159 ? 17.780 3.974 3.251 1.00 42.25 159 TYR A N 1
ATOM 1260 C CA . TYR A 1 159 ? 17.401 3.208 4.446 1.00 42.25 159 TYR A CA 1
ATOM 1261 C C . TYR A 1 159 ? 17.987 3.748 5.764 1.00 42.25 159 TYR A C 1
ATOM 1263 O O . TYR A 1 159 ? 17.375 3.560 6.814 1.00 42.25 159 TYR A O 1
ATOM 1271 N N . GLU A 1 160 ? 19.128 4.452 5.745 1.00 35.53 160 GLU A N 1
ATOM 1272 C CA . GLU A 1 160 ? 19.796 4.914 6.977 1.00 35.53 160 GLU A CA 1
ATOM 1273 C C . GLU A 1 160 ? 19.296 6.277 7.495 1.00 35.53 160 GLU A C 1
ATOM 1275 O O . GLU A 1 160 ? 19.148 6.466 8.710 1.00 35.53 160 GLU A O 1
ATOM 1280 N N . SER A 1 161 ? 18.970 7.225 6.604 1.00 40.06 161 SER A N 1
ATOM 1281 C CA . SER A 1 161 ? 18.532 8.586 6.973 1.00 40.06 161 SER A CA 1
ATOM 1282 C C . SER A 1 161 ? 17.162 8.626 7.655 1.00 40.06 161 SER A C 1
ATOM 1284 O O . SER A 1 161 ? 16.844 9.572 8.378 1.00 40.06 161 SER A O 1
ATOM 1286 N N . ASN A 1 162 ? 16.372 7.570 7.483 1.00 44.38 162 ASN A N 1
ATOM 1287 C CA . ASN A 1 162 ? 15.002 7.466 7.965 1.00 44.38 162 ASN A CA 1
ATOM 1288 C C . ASN A 1 162 ? 14.913 6.850 9.373 1.00 44.38 162 ASN A C 1
ATOM 1290 O O . ASN A 1 162 ? 13.847 6.441 9.794 1.00 44.38 162 ASN A O 1
ATOM 1294 N N . SER A 1 163 ? 15.999 6.798 10.149 1.00 34.50 163 SER A N 1
ATOM 1295 C CA . SER A 1 163 ? 16.021 6.201 11.500 1.00 34.50 163 SER A CA 1
ATOM 1296 C C . SER A 1 163 ? 15.950 7.215 12.660 1.00 34.50 163 SER A C 1
ATOM 1298 O O . SER A 1 163 ? 15.840 6.821 13.825 1.00 34.50 163 SER A O 1
ATOM 1300 N N . ARG A 1 164 ? 15.975 8.533 12.392 1.00 31.39 164 ARG A N 1
ATOM 1301 C CA . ARG A 1 164 ? 15.996 9.573 13.443 1.00 31.39 164 ARG A CA 1
ATOM 1302 C C . ARG A 1 164 ? 14.628 10.221 13.670 1.00 31.39 164 ARG A C 1
ATOM 1304 O O . ARG A 1 164 ? 14.131 10.988 12.854 1.00 31.39 164 ARG A O 1
ATOM 1311 N N . LYS A 1 165 ? 14.057 9.976 14.852 1.00 31.36 165 LYS A N 1
ATOM 1312 C CA . LYS A 1 165 ? 12.892 10.691 15.394 1.00 31.36 165 LYS A CA 1
ATOM 1313 C C . LYS A 1 165 ? 13.329 12.037 15.987 1.00 31.36 165 LYS A C 1
ATOM 1315 O O . LYS A 1 165 ? 13.923 12.041 17.058 1.00 31.36 165 LYS A O 1
ATOM 1320 N N . THR A 1 166 ? 12.930 13.157 15.388 1.00 33.25 166 THR A N 1
ATOM 1321 C CA . THR A 1 166 ? 12.570 14.378 16.134 1.00 33.25 166 THR A CA 1
ATOM 1322 C C . THR A 1 166 ? 11.492 15.156 15.379 1.00 33.25 166 THR A C 1
ATOM 1324 O O . THR A 1 166 ? 11.619 15.450 14.195 1.00 33.25 166 THR A O 1
ATOM 1327 N N . ARG A 1 167 ? 10.419 15.525 16.090 1.00 34.09 167 ARG A N 1
ATOM 1328 C CA . ARG A 1 167 ? 9.550 16.637 15.692 1.00 34.09 167 ARG A CA 1
ATOM 1329 C C . ARG A 1 167 ? 10.423 17.892 15.653 1.00 34.09 167 ARG A C 1
ATOM 1331 O O . ARG A 1 167 ? 10.840 18.369 16.706 1.00 34.09 167 ARG A O 1
ATOM 1338 N N . SER A 1 168 ? 10.642 18.455 14.476 1.00 30.98 168 SER A N 1
ATOM 1339 C CA . SER A 1 168 ? 10.894 19.885 14.329 1.00 30.98 168 SER A CA 1
ATOM 1340 C C . SER A 1 168 ? 9.812 20.453 13.406 1.00 30.98 168 SER A C 1
ATOM 1342 O O . SER A 1 168 ? 9.516 19.911 12.346 1.00 30.98 168 SER A O 1
ATOM 1344 N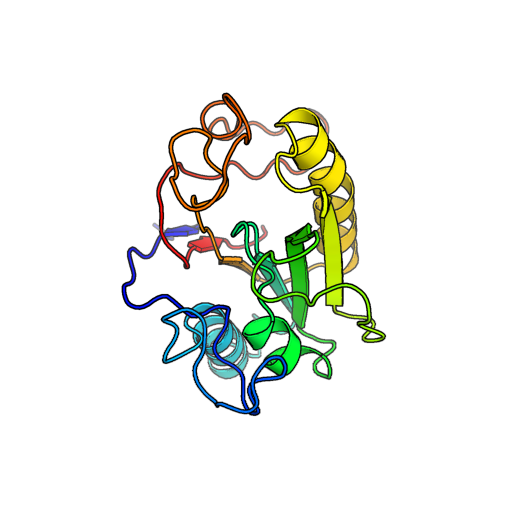 N . ASN A 1 169 ? 9.148 21.517 13.859 1.00 30.34 169 ASN A N 1
ATOM 1345 C CA . ASN A 1 169 ? 8.209 22.333 13.076 1.00 30.34 169 ASN A CA 1
ATOM 1346 C C . ASN A 1 169 ? 6.870 21.704 12.632 1.00 30.34 169 ASN A C 1
ATOM 1348 O O . ASN A 1 169 ? 6.267 22.179 11.676 1.00 30.34 169 ASN A O 1
ATOM 1352 N N . GLY A 1 170 ? 6.346 20.695 13.334 1.00 30.98 170 GLY A N 1
ATOM 1353 C CA . GLY A 1 170 ? 4.952 20.262 13.132 1.00 30.98 170 GLY A CA 1
ATOM 1354 C C . GLY A 1 170 ? 4.679 19.428 11.872 1.00 30.98 170 GLY A C 1
ATOM 1355 O O . GLY A 1 170 ? 3.519 19.144 11.598 1.00 30.98 170 GLY A O 1
ATOM 1356 N N . ARG A 1 171 ? 5.711 18.975 11.148 1.00 28.83 171 ARG A N 1
ATOM 1357 C CA . ARG A 1 171 ? 5.590 17.916 10.129 1.00 28.83 171 ARG A CA 1
ATOM 1358 C C . ARG A 1 171 ? 5.770 16.534 10.770 1.00 28.83 171 ARG A C 1
ATOM 1360 O O . ARG A 1 171 ? 6.659 16.353 11.603 1.00 28.83 171 ARG A O 1
ATOM 1367 N N . MET A 1 172 ? 4.931 15.564 10.397 1.00 31.69 172 MET A N 1
ATOM 1368 C CA . MET A 1 172 ? 5.144 14.153 10.741 1.00 31.69 172 MET A CA 1
ATOM 1369 C C . MET A 1 172 ? 6.358 13.616 9.972 1.00 31.69 172 MET A C 1
ATOM 1371 O O . MET A 1 172 ? 6.387 13.695 8.749 1.00 31.69 172 MET A O 1
ATOM 1375 N N . SER A 1 173 ? 7.341 13.057 10.681 1.00 29.41 173 SER A N 1
ATOM 1376 C CA . SER A 1 173 ? 8.400 12.225 10.102 1.00 29.41 173 SER A CA 1
ATOM 1377 C C . SER A 1 173 ? 8.296 10.821 10.700 1.00 29.41 173 SER A C 1
ATOM 1379 O O . SER A 1 173 ? 8.403 10.627 11.915 1.00 29.41 173 SER A O 1
ATOM 1381 N N . TRP A 1 174 ? 8.013 9.832 9.853 1.00 37.47 174 TRP A N 1
ATOM 1382 C CA . TRP A 1 174 ? 7.984 8.427 10.248 1.00 37.47 174 TRP A CA 1
ATOM 1383 C C . TRP A 1 174 ? 9.364 7.839 10.009 1.00 37.47 174 TRP A C 1
ATOM 1385 O O . TRP A 1 174 ? 9.807 7.741 8.870 1.00 37.47 174 TRP A O 1
ATOM 1395 N N . GLY A 1 175 ? 10.050 7.481 11.093 1.00 30.19 175 GLY A N 1
ATOM 1396 C CA . GLY A 1 175 ? 11.316 6.782 10.980 1.00 30.19 175 GLY A CA 1
ATOM 1397 C C . GLY A 1 175 ? 11.090 5.290 10.719 1.00 30.19 175 GLY A C 1
ATOM 1398 O O . GLY A 1 175 ? 10.448 4.638 11.545 1.00 30.19 175 GLY A O 1
ATOM 1399 N N . MET A 1 176 ? 11.563 4.764 9.587 1.00 36.75 176 MET A N 1
ATOM 1400 C CA . MET A 1 176 ? 11.326 3.385 9.141 1.00 36.75 176 MET A CA 1
ATOM 1401 C C . MET A 1 176 ? 12.589 2.518 9.294 1.00 36.75 176 MET A C 1
ATOM 1403 O O . MET A 1 176 ? 13.669 2.949 8.891 1.00 36.75 176 MET A O 1
ATOM 1407 N N . PRO A 1 177 ? 12.491 1.321 9.905 1.00 29.08 177 PRO A N 1
ATOM 1408 C CA . PRO A 1 177 ? 13.645 0.470 10.184 1.00 29.08 177 PRO A CA 1
ATOM 1409 C C . PRO A 1 177 ? 14.156 -0.286 8.938 1.00 29.08 177 PRO A C 1
ATOM 1411 O O . PRO A 1 177 ? 13.362 -0.625 8.061 1.00 29.08 177 PRO A O 1
ATOM 1414 N N . PRO A 1 178 ? 15.461 -0.618 8.886 1.00 28.20 178 PRO A N 1
ATOM 1415 C CA . PRO A 1 178 ? 16.066 -1.380 7.798 1.00 28.20 178 PRO A CA 1
ATOM 1416 C C . PRO A 1 178 ? 15.905 -2.886 8.048 1.00 28.20 178 PRO A C 1
ATOM 1418 O O . PRO A 1 178 ? 16.584 -3.418 8.919 1.00 28.20 178 PRO A O 1
ATOM 1421 N N . CYS A 1 179 ? 15.015 -3.577 7.330 1.00 29.17 179 CYS A N 1
ATOM 1422 C CA . CYS A 1 179 ? 15.050 -5.037 7.127 1.00 29.17 179 CYS A CA 1
ATOM 1423 C C . CYS A 1 179 ? 13.927 -5.486 6.178 1.00 29.17 179 CYS A C 1
ATOM 14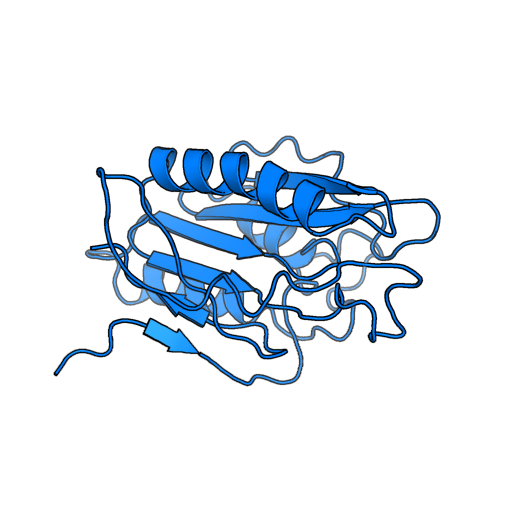25 O O . CYS A 1 179 ? 12.952 -4.771 5.974 1.00 29.17 179 CYS A O 1
ATOM 1427 N N . SER A 1 180 ? 14.093 -6.660 5.570 1.00 32.12 180 SER A N 1
ATOM 1428 C CA . SER A 1 180 ? 13.235 -7.241 4.531 1.00 32.12 180 SER A CA 1
ATOM 1429 C C . SER A 1 180 ? 12.054 -8.009 5.110 1.00 32.12 180 SER A C 1
ATOM 1431 O O . SER A 1 180 ? 12.065 -9.239 5.117 1.00 32.12 180 SER A O 1
ATOM 1433 N N . CYS A 1 181 ? 11.028 -7.318 5.618 1.00 36.91 181 CYS A N 1
ATOM 1434 C CA . CYS A 1 181 ? 9.829 -7.989 6.125 1.00 36.91 181 CYS A CA 1
ATOM 1435 C C . CYS A 1 181 ? 8.532 -7.221 5.876 1.00 36.91 181 CYS A C 1
ATOM 1437 O O . CYS A 1 181 ? 8.312 -6.124 6.385 1.00 36.91 181 CYS A O 1
ATOM 1439 N N . GLN A 1 182 ? 7.593 -7.885 5.201 1.00 41.72 182 GLN A N 1
ATOM 1440 C CA . GLN A 1 182 ? 6.218 -7.421 5.061 1.00 41.72 182 GLN A CA 1
ATOM 1441 C C . GLN A 1 182 ? 5.472 -7.545 6.402 1.00 41.72 182 GLN A C 1
ATOM 1443 O O . GLN A 1 182 ? 4.812 -8.545 6.688 1.00 41.72 182 GLN A O 1
ATOM 1448 N N . GLY A 1 183 ? 5.600 -6.518 7.242 1.00 34.66 183 GLY A N 1
ATOM 1449 C CA . GLY A 1 183 ? 4.772 -6.332 8.425 1.00 34.66 183 GLY A CA 1
ATOM 1450 C C . GLY A 1 183 ? 5.400 -5.399 9.451 1.00 34.66 183 GLY A C 1
ATOM 1451 O O . GLY A 1 183 ? 6.225 -5.815 10.261 1.00 34.66 183 GLY A O 1
ATOM 1452 N N . SER A 1 184 ? 4.947 -4.150 9.499 1.00 37.62 184 SER A N 1
ATOM 1453 C CA . SER A 1 184 ? 5.096 -3.332 10.705 1.00 37.62 184 SER A CA 1
ATOM 1454 C C . SER A 1 184 ? 3.836 -2.521 10.976 1.00 37.62 184 SER A C 1
ATOM 1456 O O . SER A 1 184 ? 3.111 -2.171 10.050 1.00 37.62 184 SER A O 1
ATOM 1458 N N . ALA A 1 185 ? 3.532 -2.285 12.250 1.00 36.81 185 ALA A N 1
ATOM 1459 C CA . ALA A 1 185 ? 2.339 -1.561 12.681 1.00 36.81 185 ALA A CA 1
ATOM 1460 C C . ALA A 1 185 ? 2.737 -0.440 13.644 1.00 36.81 185 ALA A C 1
ATOM 1462 O O . ALA A 1 185 ? 3.505 -0.674 14.582 1.00 36.81 185 ALA A O 1
ATOM 1463 N N . GLY A 1 186 ? 2.216 0.767 13.424 1.00 36.19 186 GLY A N 1
ATOM 1464 C CA . GLY A 1 186 ? 2.437 1.938 14.272 1.00 36.19 186 GLY A CA 1
ATOM 1465 C C . GLY A 1 186 ? 1.125 2.650 14.592 1.00 36.19 186 GLY A C 1
ATOM 1466 O O . GLY A 1 186 ? 0.263 2.795 13.727 1.00 36.19 186 GLY A O 1
ATOM 1467 N N . LEU A 1 187 ? 0.970 3.086 15.844 1.00 27.94 187 LEU A N 1
ATOM 1468 C CA . LEU A 1 187 ? -0.162 3.912 16.270 1.00 27.94 187 LEU A CA 1
ATOM 1469 C C . LEU A 1 187 ? 0.131 5.385 15.957 1.00 27.94 187 LEU A C 1
ATOM 1471 O O . LEU A 1 187 ? 1.193 5.896 16.326 1.00 27.94 187 LEU A O 1
ATOM 1475 N N . SER A 1 188 ? -0.806 6.073 15.309 1.00 32.72 188 SER A N 1
ATOM 1476 C CA . SER A 1 188 ? -0.812 7.536 15.234 1.00 32.72 188 SER A CA 1
ATOM 1477 C C . SER A 1 188 ? -1.287 8.096 16.575 1.00 32.72 188 SER A C 1
ATOM 1479 O O . SER A 1 188 ? -2.346 7.718 17.075 1.00 32.72 188 SER A O 1
ATOM 1481 N N . GLY A 1 189 ? -0.465 8.950 17.185 1.00 30.39 189 GLY A N 1
ATOM 1482 C CA . GLY A 1 189 ? -0.767 9.662 18.431 1.00 30.39 189 GLY A CA 1
ATOM 1483 C C . GLY A 1 189 ? -0.855 11.160 18.215 1.00 30.39 189 GLY A C 1
ATOM 1484 O O . GLY A 1 189 ? -0.179 11.655 17.283 1.00 30.39 189 GLY A O 1
#

Radius of gyration: 15.73 Å; chains: 1; bounding box: 36×40×49 Å

Foldseek 3Di:
DDDQKDDDADPPAALQQACQRVQPRDNDDPSHPHRPQLCVLVCCCVVCVVQFQAEEEEEEAQAPSVRSCRHPLPPQSYAYEYEYEADPPQPPNDQDDRPRPRYHYHYDHQQDELVSVVVVVVVVQVSCVVSVGQKYKYQDAPCQDCPRPSGPHHYDDNAPVLQDDDDDPPRDRHRDHDDGHGTMMGGDD

Organism: NCBI:txid91324

InterPro domains:
  IPR000286 Histone deacetylase HDAC [PR01270] (18-41)
  IPR000286 Histone deacetylase HDAC [PR01270] (54-69)
  IPR000286 Histone deacetylase HDAC [PR01270] (133-143)
  IPR023696 Ureohydrolase domain superfamily [SSF52768] (5-148)
  IPR023801 Histone deacetylase domain [PF00850] (4-156)
  IPR037138 Histone deacetylase domain superfamily [G3DSA:3.40.800.20] (1-183)

Sequence (189 aa):
SGVVNAYCLLRPPGHHAGPNGRVWGGDTQGFCFFNNVAIAAKYAMYRYPQRIRRVAIFDFDVHHGNGTEEIFMHDDDVLFISIHAYGEGFYPASGLDSEARNIVNIPLPIGFKSNEFHNACEQVYRRIEHHNPDIIFLSAGMDAREDDTIMKDSVEETYESNSRKTRSNGRMSWGMPPCSCQGSAGLSG